Protein AF-X1A6P5-F1 (afdb_monomer_lite)

InterPro domains:
  IPR001653 Diaminopimelate epimerase, DapF [PF01678] (6-127)
  IPR001653 Diaminopimelate epimerase, DapF [PTHR31689] (2-214)
  IPR001653 Diaminopimelate epimerase, DapF [TIGR00652] (4-214)
  IPR018510 Diaminopimelate epimerase, active site [PS01326] (65-79)

Structure (mmCIF, N/CA/C/O backbone):
data_AF-X1A6P5-F1
#
_entry.id   AF-X1A6P5-F1
#
loop_
_atom_site.group_PDB
_atom_site.id
_atom_site.type_symbol
_atom_site.label_atom_id
_atom_site.label_alt_id
_atom_site.label_comp_id
_atom_site.label_asym_id
_atom_site.label_entity_id
_atom_site.label_seq_id
_atom_site.pdbx_PDB_ins_code
_atom_site.Cartn_x
_atom_site.Cartn_y
_atom_site.Cartn_z
_atom_site.occupancy
_atom_site.B_iso_or_equiv
_atom_site.auth_seq_id
_atom_site.auth_comp_id
_atom_site.auth_asym_id
_atom_site.auth_atom_id
_atom_site.pdbx_PDB_model_num
ATOM 1 N N . MET A 1 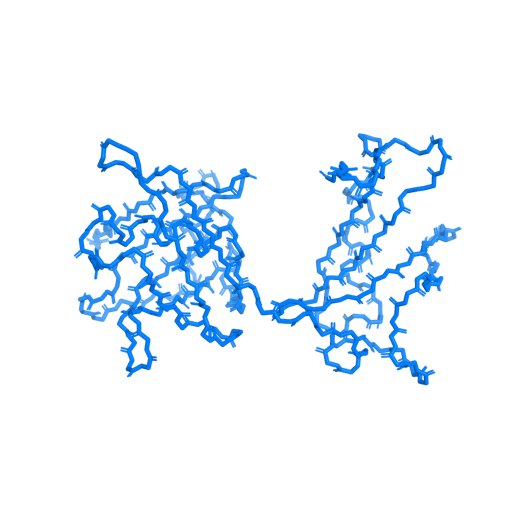1 ? -8.665 -21.733 25.021 1.00 59.28 1 MET A N 1
ATOM 2 C CA . MET A 1 1 ? -8.478 -21.022 23.731 1.00 59.28 1 MET A CA 1
ATOM 3 C C . MET A 1 1 ? -8.924 -19.577 23.896 1.00 59.28 1 MET A C 1
ATOM 5 O O . MET A 1 1 ? -10.007 -19.365 24.429 1.00 59.28 1 MET A O 1
ATOM 9 N N . LYS A 1 2 ? -8.111 -18.594 23.489 1.00 79.44 2 LYS A N 1
ATOM 10 C CA . LYS A 1 2 ? -8.462 -17.164 23.571 1.00 79.44 2 LYS A CA 1
ATOM 11 C C . LYS A 1 2 ? -9.231 -16.772 22.305 1.00 79.44 2 LYS A C 1
ATOM 13 O O . LYS A 1 2 ? -8.756 -17.040 21.206 1.00 79.44 2 LYS A O 1
ATOM 18 N N . LYS A 1 3 ? -10.420 -16.182 22.450 1.00 86.94 3 LYS A N 1
ATOM 19 C CA . LYS A 1 3 ? -11.179 -15.618 21.322 1.00 86.94 3 LYS A CA 1
ATOM 20 C C . LYS A 1 3 ? -10.666 -14.207 21.036 1.00 86.94 3 LYS A C 1
ATOM 22 O O . LYS A 1 3 ? -10.420 -13.449 21.971 1.00 86.94 3 LYS A O 1
ATOM 27 N N . ILE A 1 4 ? -10.519 -13.867 19.760 1.00 90.62 4 ILE A N 1
ATOM 28 C CA . ILE A 1 4 ? -10.095 -12.543 19.298 1.00 90.62 4 ILE A CA 1
ATOM 29 C C . ILE A 1 4 ? -11.242 -11.947 18.490 1.00 90.62 4 ILE A C 1
ATOM 31 O O . ILE A 1 4 ? -11.688 -12.554 17.517 1.00 90.62 4 ILE A O 1
ATOM 35 N N . LYS A 1 5 ? -11.726 -10.769 18.893 1.00 93.25 5 LYS A N 1
ATOM 36 C CA . LYS A 1 5 ? -12.668 -9.997 18.081 1.00 93.25 5 LYS A CA 1
ATOM 37 C C . LYS A 1 5 ? -11.875 -9.253 17.010 1.00 93.25 5 LYS A C 1
ATOM 39 O O . LYS A 1 5 ? -10.903 -8.575 17.326 1.00 93.25 5 LYS A O 1
ATOM 44 N N . PHE A 1 6 ? -12.305 -9.374 15.764 1.00 95.81 6 PHE A N 1
ATOM 45 C CA . PHE A 1 6 ? -11.711 -8.687 14.625 1.00 95.81 6 PHE A CA 1
ATOM 46 C C . PHE A 1 6 ? -12.818 -8.165 13.707 1.00 95.81 6 PHE A C 1
ATOM 48 O O . PHE A 1 6 ? -13.978 -8.563 13.831 1.00 95.81 6 PHE A O 1
ATOM 55 N N . SER A 1 7 ? -12.458 -7.272 12.794 1.00 97.69 7 SER A N 1
ATOM 56 C CA . SER A 1 7 ? -13.278 -6.897 11.643 1.00 97.69 7 SER A CA 1
ATOM 57 C C . SER A 1 7 ? -12.496 -7.166 10.368 1.00 97.69 7 SER A C 1
ATOM 59 O O . SER A 1 7 ? -11.275 -7.036 10.359 1.00 97.69 7 SER A O 1
ATOM 61 N N . LYS A 1 8 ? -13.185 -7.554 9.298 1.00 97.88 8 LYS A N 1
ATOM 62 C CA . LYS A 1 8 ? -12.560 -7.763 7.993 1.00 97.88 8 LYS A CA 1
ATOM 63 C C . LYS A 1 8 ? -12.963 -6.624 7.069 1.00 97.88 8 LYS A C 1
ATOM 65 O O . LYS A 1 8 ? -14.152 -6.367 6.905 1.00 97.88 8 LYS A O 1
ATOM 70 N N . PHE A 1 9 ? -11.975 -5.939 6.510 1.00 97.69 9 PHE A N 1
ATOM 71 C CA . PHE A 1 9 ? -12.173 -4.824 5.588 1.00 97.69 9 PHE A CA 1
ATOM 72 C C . PHE A 1 9 ? -11.474 -5.114 4.265 1.00 97.69 9 PHE A C 1
ATOM 74 O O . PHE A 1 9 ? -10.538 -5.907 4.214 1.00 97.69 9 PHE A O 1
ATOM 81 N N . ASN A 1 10 ? -11.927 -4.458 3.203 1.00 96.88 10 ASN A N 1
ATOM 82 C CA . ASN A 1 10 ? -11.299 -4.504 1.894 1.00 96.88 10 ASN A CA 1
ATOM 83 C C . ASN A 1 10 ? -11.215 -3.088 1.320 1.00 96.88 10 ASN A C 1
ATOM 85 O O . ASN A 1 10 ? -12.182 -2.328 1.403 1.00 96.88 10 ASN A O 1
ATOM 89 N N . GLY A 1 11 ? -10.065 -2.748 0.745 1.00 93.25 11 GLY A N 1
ATOM 90 C CA . GLY A 1 11 ? -9.861 -1.519 -0.009 1.00 93.25 11 GLY A CA 1
ATOM 91 C C . GLY A 1 11 ? -9.364 -1.854 -1.407 1.00 93.25 11 GLY A C 1
ATOM 92 O O . GLY A 1 11 ? -8.199 -2.202 -1.559 1.00 93.25 11 GLY A O 1
ATOM 93 N N . GLN A 1 12 ? -10.231 -1.711 -2.414 1.00 91.69 12 GLN A N 1
ATOM 94 C CA . GLN A 1 12 ? -9.909 -1.961 -3.828 1.00 91.69 12 GLN A CA 1
ATOM 95 C C . GLN A 1 12 ? -9.320 -3.361 -4.083 1.00 91.69 12 GLN A C 1
ATOM 97 O O . GLN A 1 12 ? -8.309 -3.508 -4.759 1.00 91.69 12 GLN A O 1
ATOM 102 N N . GLY A 1 13 ? -9.919 -4.403 -3.503 1.00 90.62 13 GLY A N 1
ATOM 103 C CA . GLY A 1 13 ? -9.481 -5.788 -3.698 1.00 90.62 13 GLY A CA 1
ATOM 104 C C . GLY A 1 13 ? -8.453 -6.277 -2.676 1.00 90.62 13 GLY A C 1
ATOM 105 O O . GLY A 1 13 ? -8.411 -7.475 -2.426 1.00 90.62 13 GLY A O 1
ATOM 106 N N . ASN A 1 14 ? -7.754 -5.378 -1.978 1.00 93.06 14 ASN A N 1
ATOM 107 C CA . ASN A 1 14 ? -6.811 -5.729 -0.917 1.00 93.06 14 ASN A CA 1
ATOM 108 C C . ASN A 1 14 ? -7.521 -5.847 0.447 1.00 93.06 14 ASN A C 1
ATOM 110 O O . ASN A 1 14 ? -8.135 -4.873 0.902 1.00 93.06 14 ASN A O 1
ATOM 114 N N . ASP A 1 15 ? -7.493 -7.029 1.076 1.00 96.56 15 ASP A N 1
ATOM 115 C CA . ASP A 1 15 ? -8.247 -7.322 2.305 1.00 96.56 15 ASP A CA 1
ATOM 116 C C . ASP A 1 15 ? -7.390 -7.435 3.577 1.00 96.56 15 ASP A C 1
ATOM 118 O O . ASP A 1 15 ? -6.262 -7.923 3.578 1.00 96.56 15 ASP A O 1
ATOM 122 N N . PHE A 1 16 ? -7.961 -6.979 4.695 1.00 98.19 16 PHE A N 1
ATOM 123 C CA . PHE A 1 16 ? -7.271 -6.859 5.977 1.00 98.19 16 PHE A CA 1
ATOM 124 C C . PHE A 1 16 ? -8.107 -7.391 7.131 1.00 98.19 16 PHE A C 1
ATOM 126 O O . PHE A 1 16 ? -9.309 -7.121 7.239 1.00 98.19 16 PHE A O 1
ATOM 133 N N . ILE A 1 17 ? -7.432 -8.067 8.057 1.00 98.25 17 ILE A N 1
ATOM 134 C CA . ILE A 1 17 ? -7.946 -8.322 9.402 1.00 98.25 17 ILE A CA 1
ATOM 135 C C . ILE A 1 17 ? -7.589 -7.112 10.263 1.00 98.25 17 ILE A C 1
ATOM 137 O O . ILE A 1 17 ? -6.415 -6.838 10.478 1.00 98.25 17 ILE A O 1
ATOM 141 N N . ILE A 1 18 ? -8.584 -6.395 10.777 1.00 98.06 18 ILE A N 1
ATOM 142 C CA . ILE A 1 18 ? -8.383 -5.235 11.649 1.00 98.06 18 ILE A CA 1
ATOM 143 C C . ILE A 1 18 ? -8.811 -5.587 13.069 1.00 98.06 18 ILE A C 1
ATOM 145 O O . ILE A 1 18 ? -9.920 -6.082 13.299 1.00 98.06 18 ILE A O 1
ATOM 149 N N . ILE A 1 19 ? -7.928 -5.331 14.029 1.00 96.50 19 ILE A N 1
ATOM 150 C CA . ILE A 1 19 ? -8.162 -5.599 15.447 1.00 96.50 19 ILE A CA 1
ATOM 151 C C . ILE A 1 19 ? -7.998 -4.299 16.222 1.00 96.50 19 ILE A C 1
ATOM 153 O O . ILE A 1 19 ? -6.987 -3.607 16.100 1.00 96.50 19 ILE A O 1
ATOM 157 N N . ASN A 1 20 ? -8.990 -3.991 17.058 1.00 96.12 20 ASN A N 1
ATOM 158 C CA . ASN A 1 20 ? -8.843 -2.939 18.049 1.00 96.12 20 ASN A CA 1
ATOM 159 C C . ASN A 1 20 ? -7.886 -3.413 19.151 1.00 96.12 20 ASN A C 1
ATOM 161 O O . ASN A 1 20 ? -8.243 -4.284 19.945 1.00 96.12 20 ASN A O 1
ATOM 165 N N . ALA A 1 21 ? -6.694 -2.828 19.187 1.00 95.38 21 ALA A N 1
ATOM 166 C CA . ALA A 1 21 ? -5.657 -3.081 20.176 1.00 95.38 21 ALA A CA 1
ATOM 167 C C . ALA A 1 21 ? -5.372 -1.828 21.029 1.00 95.38 21 ALA A C 1
ATOM 169 O O . ALA A 1 21 ? -4.268 -1.680 21.555 1.00 95.38 21 ALA A O 1
ATOM 170 N N . THR A 1 22 ? -6.352 -0.920 21.158 1.00 93.62 22 THR A N 1
ATOM 171 C CA . THR A 1 22 ? -6.243 0.279 22.008 1.00 93.62 22 THR A CA 1
ATOM 172 C C . THR A 1 22 ? -6.456 -0.027 23.488 1.00 93.62 22 THR A C 1
ATOM 174 O O . THR A 1 22 ? -6.058 0.764 24.338 1.00 93.62 22 THR A O 1
ATOM 177 N N . THR A 1 23 ? -7.060 -1.174 23.820 1.00 83.81 23 THR A N 1
ATOM 178 C CA . THR A 1 23 ? -7.284 -1.613 25.200 1.00 83.81 23 THR A CA 1
ATOM 179 C C . THR A 1 23 ? -6.590 -2.950 25.471 1.00 83.81 23 THR A C 1
ATOM 181 O O . THR A 1 23 ? -6.919 -3.987 24.895 1.00 83.81 23 THR A O 1
ATOM 184 N N . GLY A 1 24 ? -5.622 -2.930 26.390 1.00 71.31 24 GLY A N 1
ATOM 185 C CA . GLY A 1 24 ? -4.885 -4.112 26.843 1.00 71.31 24 GLY A CA 1
ATOM 186 C C . GLY A 1 24 ? -3.695 -4.516 25.965 1.00 71.31 24 GLY A C 1
ATOM 187 O O . GLY A 1 24 ? -3.488 -4.011 24.865 1.00 71.31 24 GLY A O 1
ATOM 188 N N . MET A 1 25 ? -2.893 -5.457 26.473 1.00 70.75 25 MET A N 1
ATOM 189 C CA . MET A 1 25 ? -1.776 -6.031 25.721 1.00 70.75 25 MET A CA 1
ATOM 190 C C . MET A 1 25 ? -2.295 -7.017 24.677 1.00 70.75 25 MET A C 1
ATOM 192 O O . MET A 1 25 ? -2.997 -7.989 24.986 1.00 70.75 25 MET A O 1
ATOM 196 N N . PHE A 1 26 ? -1.925 -6.758 23.429 1.00 80.12 26 PHE A N 1
ATOM 197 C CA . PHE A 1 26 ? -2.336 -7.548 22.280 1.00 80.12 26 PHE A CA 1
ATOM 198 C C . PHE A 1 26 ? -1.108 -7.900 21.445 1.00 80.12 26 PHE A C 1
ATOM 200 O O . PHE A 1 26 ? -0.858 -7.293 20.410 1.00 80.12 26 PHE A O 1
ATOM 207 N N . ASP A 1 27 ? -0.326 -8.858 21.935 1.00 84.38 27 ASP A N 1
ATOM 208 C CA . ASP A 1 27 ? 0.905 -9.290 21.278 1.00 84.38 27 ASP A CA 1
ATOM 209 C C . ASP A 1 27 ? 0.634 -10.588 20.522 1.00 84.38 27 ASP A C 1
ATOM 211 O O . ASP A 1 27 ? 0.416 -11.651 21.111 1.00 84.38 27 ASP A O 1
ATOM 215 N N . LEU A 1 28 ? 0.578 -10.482 19.194 1.00 91.00 28 LEU A N 1
ATOM 216 C CA . LEU A 1 28 ? 0.460 -11.632 18.309 1.00 91.00 28 LEU A CA 1
ATOM 217 C C . LEU A 1 28 ? 1.852 -12.068 17.867 1.00 91.00 28 LEU A C 1
ATOM 219 O O . LEU A 1 28 ? 2.626 -11.289 17.322 1.00 91.00 28 LEU A O 1
ATOM 223 N N . SER A 1 29 ? 2.153 -13.349 18.044 1.00 93.81 29 SER A N 1
ATOM 224 C CA . SER A 1 29 ? 3.335 -13.941 17.426 1.00 93.81 29 SER A CA 1
ATOM 225 C C . SER A 1 29 ? 3.202 -13.959 15.900 1.00 93.81 29 SER A C 1
ATOM 227 O O . SER A 1 29 ? 2.105 -14.115 15.353 1.00 93.81 29 SER A O 1
ATOM 229 N N . LYS A 1 30 ? 4.343 -13.925 15.204 1.00 95.69 30 LYS A N 1
ATOM 230 C CA . LYS A 1 30 ? 4.415 -14.081 13.741 1.00 95.69 30 LYS A CA 1
ATOM 231 C C . LYS A 1 30 ? 3.627 -15.300 13.242 1.00 95.69 30 LYS A C 1
ATOM 233 O O . LYS A 1 30 ? 2.896 -15.219 12.262 1.00 95.69 30 LYS A O 1
ATOM 238 N N . ILE A 1 31 ? 3.721 -16.425 13.956 1.00 95.94 31 ILE A N 1
ATOM 239 C CA . ILE A 1 31 ? 3.015 -17.669 13.615 1.00 95.94 31 ILE A CA 1
ATOM 240 C C . ILE A 1 31 ? 1.493 -17.495 13.714 1.00 95.94 31 ILE A C 1
ATOM 242 O O . ILE A 1 31 ? 0.764 -18.043 12.889 1.00 95.94 31 ILE A O 1
ATOM 246 N N . GLN A 1 32 ? 0.995 -16.745 14.703 1.00 95.31 32 GLN A N 1
ATOM 247 C CA . GLN A 1 32 ? -0.438 -16.457 14.815 1.00 95.31 32 GLN A CA 1
ATOM 248 C C . GLN A 1 32 ? -0.920 -15.597 13.648 1.00 95.31 32 GLN A C 1
ATOM 250 O O . GLN A 1 32 ? -1.947 -15.927 13.061 1.00 95.31 32 GLN A O 1
ATOM 255 N N . ILE A 1 33 ? -0.162 -14.564 13.274 1.00 96.31 33 ILE A N 1
ATOM 256 C CA . ILE A 1 33 ? -0.496 -13.686 12.144 1.00 96.31 33 ILE A CA 1
ATOM 257 C C . ILE A 1 33 ? -0.577 -14.495 10.844 1.00 96.31 33 ILE A C 1
ATOM 259 O O . ILE A 1 33 ? -1.612 -14.473 10.182 1.00 96.31 33 ILE A O 1
ATOM 263 N N . ILE A 1 34 ? 0.447 -15.302 10.540 1.00 97.38 34 ILE A N 1
ATOM 264 C CA . ILE A 1 34 ? 0.466 -16.164 9.345 1.00 97.38 34 ILE A CA 1
ATOM 265 C C . ILE A 1 34 ? -0.744 -17.107 9.325 1.00 97.38 34 ILE A C 1
ATOM 267 O O . ILE A 1 34 ? -1.409 -17.260 8.300 1.00 97.38 34 ILE A O 1
ATOM 271 N N . LYS A 1 35 ? -1.061 -17.740 10.464 1.00 96.75 35 LYS A N 1
ATOM 272 C CA . LYS A 1 35 ? -2.224 -18.634 10.568 1.00 96.75 35 LYS A CA 1
ATOM 273 C C . LYS A 1 35 ? -3.541 -17.898 10.332 1.00 96.75 35 LYS A C 1
ATOM 275 O O . LYS A 1 35 ? -4.413 -18.444 9.669 1.00 96.75 35 LYS A O 1
ATOM 280 N N . MET A 1 36 ? -3.692 -16.683 10.856 1.00 96.56 36 MET A N 1
ATOM 281 C CA . MET A 1 36 ? -4.903 -15.877 10.679 1.00 96.56 36 MET A CA 1
ATOM 282 C C . MET A 1 36 ? -5.075 -15.416 9.228 1.00 96.56 36 MET A C 1
ATOM 284 O O . MET A 1 36 ? -6.179 -15.519 8.693 1.00 96.56 36 MET A O 1
ATOM 288 N N . CYS A 1 37 ? -3.996 -14.969 8.582 1.00 97.75 37 CYS A N 1
ATOM 289 C CA . CYS A 1 37 ? -4.015 -14.487 7.200 1.00 97.75 37 CYS A CA 1
ATOM 290 C C . CYS A 1 37 ? -4.101 -15.613 6.155 1.00 97.75 37 CYS A C 1
ATOM 292 O O . CYS A 1 37 ? -4.426 -15.350 4.999 1.00 97.75 37 CYS A O 1
ATOM 294 N N . ASN A 1 38 ? -3.858 -16.874 6.530 1.00 97.50 38 ASN A N 1
ATOM 295 C CA . ASN A 1 38 ? -3.972 -18.008 5.614 1.00 97.50 38 ASN A CA 1
ATOM 296 C C . ASN A 1 38 ? -5.387 -18.108 5.008 1.00 97.50 38 ASN A C 1
ATOM 298 O O . ASN A 1 38 ? -6.369 -18.233 5.737 1.00 97.50 38 ASN A O 1
ATOM 302 N N . LYS A 1 39 ? -5.485 -18.095 3.671 1.00 95.56 39 LYS A N 1
ATOM 303 C CA . LYS A 1 39 ? -6.766 -18.073 2.937 1.00 95.56 39 LYS A CA 1
ATOM 304 C C . LYS A 1 39 ? -7.561 -19.386 2.993 1.00 95.56 39 LYS A C 1
ATOM 306 O O . LYS A 1 39 ? -8.765 -19.351 2.785 1.00 95.56 39 LYS A O 1
ATOM 311 N N . ASN A 1 40 ? -6.916 -20.514 3.300 1.00 96.38 40 ASN A N 1
ATOM 312 C CA . ASN A 1 40 ? -7.560 -21.834 3.315 1.00 96.38 40 ASN A CA 1
ATOM 313 C C . ASN A 1 40 ? -7.965 -22.282 4.725 1.00 96.38 40 ASN A C 1
ATOM 315 O O . ASN A 1 40 ? -9.020 -22.878 4.911 1.00 96.38 40 ASN A O 1
ATOM 319 N N . TYR A 1 41 ? -7.108 -22.020 5.714 1.00 94.31 41 TYR A N 1
ATOM 320 C CA . TYR A 1 41 ? -7.242 -22.548 7.079 1.00 94.31 41 TYR A CA 1
ATOM 321 C C . TYR A 1 41 ? -7.402 -21.456 8.146 1.00 94.31 41 TYR A C 1
ATOM 323 O O . TYR A 1 41 ? -7.565 -21.767 9.326 1.00 94.31 41 TYR A O 1
ATOM 331 N N . GLY A 1 42 ? -7.305 -20.188 7.746 1.00 95.88 42 GLY A N 1
ATOM 332 C CA . GLY A 1 42 ? -7.466 -19.021 8.604 1.00 95.88 42 GLY A CA 1
ATOM 333 C C . GLY A 1 42 ? -8.717 -18.219 8.261 1.00 95.88 42 GLY A C 1
ATOM 334 O O . GLY A 1 42 ? -9.682 -18.726 7.697 1.00 95.88 42 GLY A O 1
ATOM 335 N N . ILE A 1 43 ? -8.684 -16.933 8.602 1.00 97.38 43 ILE A N 1
ATOM 336 C CA . ILE A 1 43 ? -9.693 -15.955 8.170 1.00 97.38 43 ILE A CA 1
ATOM 337 C C . ILE A 1 43 ? -9.474 -15.593 6.689 1.00 97.38 43 ILE A C 1
ATOM 339 O O . ILE A 1 43 ? -10.422 -15.237 5.983 1.00 97.38 43 ILE A O 1
ATOM 343 N N . GLY A 1 44 ? -8.218 -15.675 6.236 1.00 97.25 44 GLY A N 1
ATOM 344 C CA . GLY A 1 44 ? -7.778 -15.242 4.919 1.00 97.25 44 GLY A CA 1
ATOM 345 C C . GLY A 1 44 ? -7.704 -13.727 4.835 1.00 97.25 44 GLY A C 1
ATOM 346 O O . GLY A 1 44 ? -8.726 -13.069 4.980 1.00 97.25 44 GLY A O 1
ATOM 347 N N . ALA A 1 45 ? -6.520 -13.171 4.620 1.00 97.69 45 ALA A N 1
ATOM 348 C CA . ALA A 1 45 ? -6.343 -11.757 4.306 1.00 97.69 45 ALA A CA 1
ATOM 349 C C . ALA A 1 45 ? -4.951 -11.527 3.720 1.00 97.69 45 ALA A C 1
ATOM 351 O O . ALA A 1 45 ? -4.034 -12.310 3.981 1.00 97.69 45 ALA A O 1
ATOM 352 N N . ASP A 1 46 ? -4.779 -10.442 2.978 1.00 95.81 46 ASP A N 1
ATOM 353 C CA . ASP A 1 46 ? -3.462 -10.012 2.508 1.00 95.81 46 ASP A CA 1
ATOM 354 C C . ASP A 1 46 ? -2.597 -9.442 3.651 1.00 95.81 46 ASP A C 1
ATOM 356 O O . ASP A 1 46 ? -1.366 -9.445 3.570 1.00 95.81 46 ASP A O 1
ATOM 360 N N . GLY A 1 47 ? -3.224 -9.036 4.762 1.00 96.94 47 GLY A N 1
ATOM 361 C CA . GLY A 1 47 ? -2.515 -8.685 5.987 1.00 96.94 47 GLY A CA 1
ATOM 362 C C . GLY A 1 47 ? -3.403 -8.420 7.204 1.00 96.94 47 GLY A C 1
ATOM 363 O O . GLY A 1 47 ? -4.630 -8.554 7.175 1.00 96.94 47 GLY A O 1
ATOM 364 N N . LEU A 1 48 ? -2.756 -8.049 8.307 1.00 97.69 48 LEU A N 1
ATOM 365 C CA . LEU A 1 48 ? -3.374 -7.788 9.603 1.00 97.69 48 LEU A CA 1
ATOM 366 C C . LEU A 1 48 ? -2.932 -6.426 10.138 1.00 97.69 48 LEU A C 1
ATOM 368 O O . LEU A 1 48 ? -1.746 -6.106 10.151 1.00 97.69 48 LEU A O 1
ATOM 372 N N . ILE A 1 49 ? -3.895 -5.637 10.609 1.00 97.94 49 ILE A N 1
ATOM 373 C CA . ILE A 1 49 ? -3.685 -4.308 11.180 1.00 97.94 49 ILE A CA 1
ATOM 374 C C . ILE A 1 49 ? -4.120 -4.320 12.644 1.00 97.94 49 ILE A C 1
ATOM 376 O O . ILE A 1 49 ? -5.282 -4.599 12.961 1.00 97.94 49 ILE A O 1
ATOM 380 N N . LEU A 1 50 ? -3.194 -3.972 13.534 1.00 96.94 50 LEU A N 1
ATOM 381 C CA . LEU A 1 50 ? -3.502 -3.649 14.922 1.00 96.94 50 LEU A CA 1
ATOM 382 C C . LEU A 1 50 ? -3.669 -2.133 15.057 1.00 96.94 50 LEU A C 1
ATOM 384 O O . LEU A 1 50 ? -2.773 -1.359 14.714 1.00 96.94 50 LEU A O 1
ATOM 388 N N . VAL A 1 51 ? -4.829 -1.717 15.563 1.00 97.50 51 VAL A N 1
ATOM 389 C CA . VAL A 1 51 ? -5.134 -0.314 15.868 1.00 97.50 51 VAL A CA 1
ATOM 390 C C . VAL A 1 51 ? -4.699 -0.023 17.294 1.00 97.50 51 VAL A C 1
ATOM 392 O O . VAL A 1 51 ? -5.292 -0.550 18.233 1.00 97.50 51 VAL A O 1
ATOM 395 N N . ARG A 1 52 ? -3.663 0.796 17.454 1.00 96.38 52 ARG A N 1
ATOM 396 C CA . ARG A 1 52 ? -3.027 1.113 18.739 1.00 96.38 52 ARG A CA 1
ATOM 397 C C . ARG A 1 52 ? -3.302 2.560 19.145 1.00 96.38 52 ARG A C 1
ATOM 399 O O . ARG A 1 52 ? -3.617 3.402 18.304 1.00 96.38 52 ARG A O 1
ATOM 406 N N . THR A 1 53 ? -3.142 2.858 20.430 1.00 96.00 53 THR A N 1
ATOM 407 C CA . THR A 1 53 ? -2.988 4.241 20.901 1.00 96.00 53 THR A CA 1
ATOM 408 C C . THR A 1 53 ? -1.639 4.800 20.442 1.00 96.00 53 THR A C 1
ATOM 410 O O . THR A 1 53 ? -0.682 4.043 20.278 1.00 96.00 53 THR A O 1
ATOM 413 N N . SER A 1 54 ? -1.558 6.113 20.253 1.00 96.38 54 SER A N 1
ATOM 414 C CA . SER A 1 54 ? -0.321 6.827 19.922 1.00 96.38 54 SER A CA 1
ATOM 415 C C . SER A 1 54 ? -0.115 7.973 20.911 1.00 96.38 54 SER A C 1
ATOM 417 O O . SER A 1 54 ? -1.084 8.54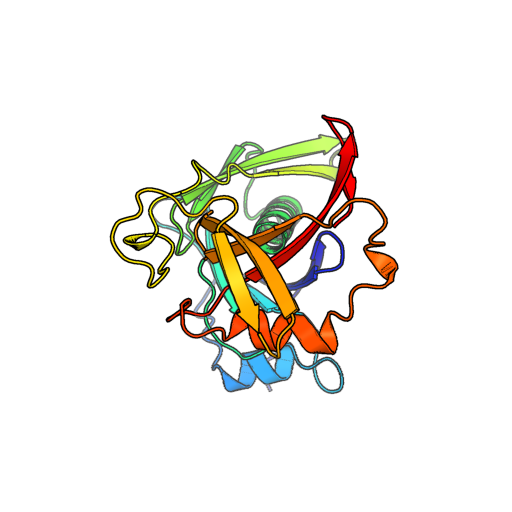0 21.411 1.00 96.38 54 SER A O 1
ATOM 419 N N . GLU A 1 55 ? 1.141 8.305 21.201 1.00 96.44 55 GLU A N 1
ATOM 420 C CA . GLU A 1 55 ? 1.503 9.474 22.019 1.00 96.44 55 GLU A CA 1
ATOM 421 C C . GLU A 1 55 ? 1.632 10.755 21.179 1.00 96.44 55 GLU A C 1
ATOM 423 O O . GLU A 1 55 ? 1.631 11.859 21.718 1.00 96.44 55 GLU A O 1
ATOM 428 N N . VAL A 1 56 ? 1.746 10.613 19.855 1.00 97.31 56 VAL A N 1
ATOM 429 C CA . VAL A 1 56 ? 2.094 11.700 18.921 1.00 97.31 56 VAL A CA 1
ATOM 430 C C . VAL A 1 56 ? 1.042 11.928 17.831 1.00 97.31 56 VAL A C 1
ATOM 432 O O . VAL A 1 56 ? 1.199 12.815 16.995 1.00 97.31 56 VAL A O 1
ATOM 435 N N . SER A 1 57 ? -0.018 11.122 17.808 1.00 97.31 57 SER A N 1
ATOM 436 C CA . SER A 1 57 ? -1.109 11.184 16.829 1.00 97.31 57 SER A CA 1
ATOM 437 C C . SER A 1 57 ? -2.404 10.626 17.428 1.00 97.31 57 SER A C 1
ATOM 439 O O . SER A 1 57 ? -2.406 10.155 18.565 1.00 97.31 57 SER A O 1
ATOM 441 N N . ASP A 1 58 ? -3.511 10.657 16.684 1.00 97.88 58 ASP A N 1
ATOM 442 C CA . ASP A 1 58 ? -4.798 10.160 17.187 1.00 97.88 58 ASP A CA 1
ATOM 443 C C . ASP A 1 58 ? -4.788 8.635 17.396 1.00 97.88 58 ASP A C 1
ATOM 445 O O . ASP A 1 58 ? -5.378 8.128 18.351 1.00 97.88 58 ASP A O 1
ATOM 449 N N . LEU A 1 59 ? -4.116 7.893 16.507 1.00 97.94 59 LEU A N 1
ATOM 450 C CA . LEU A 1 59 ? -3.983 6.433 16.549 1.00 97.94 59 LEU A CA 1
ATOM 451 C C . LEU A 1 59 ? -2.668 5.988 15.906 1.00 97.94 59 LEU A C 1
ATOM 453 O O . LEU A 1 59 ? -2.103 6.683 15.071 1.00 97.94 59 LEU A O 1
ATOM 457 N N . LYS A 1 60 ? -2.224 4.771 16.215 1.00 97.38 60 LYS A N 1
ATOM 458 C CA . LYS A 1 60 ? -1.078 4.130 15.563 1.00 97.38 60 LYS A CA 1
ATOM 459 C C . LYS A 1 60 ? -1.509 2.900 14.772 1.00 97.38 60 LYS A C 1
ATOM 461 O O . LYS A 1 60 ? -2.293 2.079 15.255 1.00 97.38 60 LYS A O 1
ATOM 466 N N . MET A 1 61 ? -0.986 2.786 13.556 1.00 97.31 61 MET A N 1
ATOM 467 C CA . MET A 1 61 ? -1.133 1.628 12.682 1.00 97.31 61 MET A CA 1
ATOM 468 C C . MET A 1 61 ? 0.083 0.721 12.833 1.00 97.31 61 MET A C 1
ATOM 470 O O . MET A 1 61 ? 1.202 1.095 12.486 1.00 97.31 61 MET A O 1
ATOM 474 N N . GLU A 1 62 ? -0.147 -0.497 13.303 1.00 95.81 62 GLU A N 1
ATOM 475 C CA . GLU A 1 62 ? 0.858 -1.555 13.305 1.00 95.81 62 GLU A CA 1
ATOM 476 C C . GLU A 1 62 ? 0.418 -2.620 12.296 1.00 95.81 62 GLU A C 1
ATOM 478 O O . GLU A 1 62 ? -0.581 -3.316 12.502 1.00 95.81 62 GLU A O 1
ATOM 483 N N . TYR A 1 63 ? 1.112 -2.672 11.158 1.00 96.00 63 TYR A N 1
ATOM 484 C CA . TYR A 1 63 ? 0.707 -3.453 9.993 1.00 96.00 63 TYR A CA 1
ATOM 485 C C . TYR A 1 63 ? 1.648 -4.629 9.736 1.00 96.00 63 TYR A C 1
ATOM 487 O O . TYR A 1 63 ? 2.866 -4.472 9.644 1.00 96.00 63 TYR A O 1
ATOM 495 N N . TYR A 1 64 ? 1.046 -5.804 9.574 1.00 96.38 64 TYR A N 1
ATOM 496 C CA . TYR A 1 64 ? 1.714 -7.047 9.232 1.00 96.38 64 TYR A CA 1
ATOM 497 C C . TYR A 1 64 ? 1.196 -7.590 7.901 1.00 96.38 64 TYR A C 1
ATOM 499 O O . TYR A 1 64 ? -0.015 -7.734 7.714 1.00 96.38 64 TYR A O 1
ATOM 507 N N . ASN A 1 65 ? 2.103 -7.972 7.007 1.00 94.94 65 ASN A N 1
ATOM 508 C CA . ASN A 1 65 ? 1.761 -8.729 5.804 1.00 94.94 65 ASN A CA 1
ATOM 509 C C . ASN A 1 65 ? 1.296 -10.153 6.165 1.00 94.94 65 ASN A C 1
ATOM 511 O O . ASN A 1 65 ? 1.518 -10.647 7.276 1.00 94.94 65 ASN A O 1
ATOM 515 N N . TYR A 1 66 ? 0.678 -10.854 5.211 1.00 95.00 66 TYR A N 1
ATOM 516 C CA . TYR A 1 66 ? 0.220 -12.240 5.389 1.00 95.00 66 TYR A CA 1
ATOM 517 C C . TYR A 1 66 ? 1.330 -13.230 5.797 1.00 95.00 66 TYR A C 1
ATOM 519 O O . TYR A 1 66 ? 1.044 -14.246 6.431 1.00 95.00 66 TYR A O 1
ATOM 527 N N . ASP A 1 67 ? 2.590 -12.945 5.458 1.00 93.50 67 ASP A N 1
ATOM 528 C CA . ASP A 1 67 ? 3.772 -13.733 5.833 1.00 93.50 67 ASP A CA 1
ATOM 529 C C . ASP A 1 67 ? 4.320 -13.375 7.234 1.00 93.50 67 ASP A C 1
ATOM 531 O O . ASP A 1 67 ? 5.331 -13.921 7.693 1.00 93.50 67 ASP A O 1
ATOM 535 N N . GLY A 1 68 ? 3.645 -12.453 7.926 1.00 93.75 68 GLY A N 1
ATOM 536 C CA . GLY A 1 68 ? 3.979 -11.957 9.253 1.00 93.75 68 GLY A CA 1
ATOM 537 C C . GLY A 1 68 ? 5.175 -11.003 9.297 1.00 93.75 68 GLY A C 1
ATOM 538 O O . GLY A 1 68 ? 5.660 -10.716 10.391 1.00 93.75 68 GLY A O 1
ATOM 539 N N . SER A 1 69 ? 5.689 -10.543 8.151 1.00 92.38 69 SER A N 1
ATOM 540 C CA . SER A 1 69 ? 6.620 -9.409 8.108 1.00 92.38 69 SER A CA 1
ATOM 541 C C . SER A 1 69 ? 5.899 -8.106 8.467 1.00 92.38 69 SER A C 1
ATOM 543 O O . SER A 1 69 ? 4.710 -7.949 8.187 1.00 92.38 69 SER A O 1
ATOM 545 N N . ILE A 1 70 ? 6.611 -7.182 9.111 1.00 92.62 70 ILE A N 1
ATOM 546 C CA . ILE A 1 70 ? 6.092 -5.845 9.412 1.00 92.62 70 ILE A CA 1
ATOM 547 C C . ILE A 1 70 ? 6.250 -4.987 8.159 1.00 92.62 70 ILE A C 1
ATOM 549 O O . ILE A 1 70 ? 7.314 -4.995 7.541 1.00 92.62 70 ILE A O 1
ATOM 553 N N . ALA A 1 71 ? 5.203 -4.252 7.803 1.00 88.06 71 ALA A N 1
ATOM 554 C CA . ALA A 1 71 ? 5.216 -3.334 6.674 1.00 88.06 71 ALA A CA 1
ATOM 555 C C . ALA A 1 71 ? 5.104 -1.885 7.143 1.00 88.06 71 ALA A C 1
ATOM 557 O O . ALA A 1 71 ? 4.434 -1.574 8.129 1.00 88.06 71 ALA A O 1
ATOM 558 N N . GLU A 1 72 ? 5.776 -0.994 6.416 1.00 86.56 72 GLU A N 1
ATOM 559 C CA . GLU A 1 72 ? 5.937 0.386 6.860 1.00 86.56 72 GLU A CA 1
ATOM 560 C C . GLU A 1 72 ? 4.656 1.208 6.706 1.00 86.56 72 GLU A C 1
ATOM 562 O O . GLU A 1 72 ? 4.324 2.052 7.545 1.00 86.56 72 GLU A O 1
ATOM 567 N N . MET A 1 73 ? 3.939 0.944 5.614 1.00 84.50 73 MET A N 1
ATOM 568 C CA . MET A 1 73 ? 2.765 1.681 5.176 1.00 84.50 73 MET A CA 1
ATOM 569 C C . MET A 1 73 ? 1.919 0.801 4.249 1.00 84.50 73 MET A C 1
ATOM 571 O O . MET A 1 73 ? 2.439 -0.055 3.537 1.00 84.50 73 MET A O 1
ATOM 575 N N . CYS A 1 74 ? 0.604 1.016 4.243 1.00 86.25 74 CYS A N 1
ATOM 576 C CA . CYS A 1 74 ? -0.271 0.522 3.185 1.00 86.25 74 CYS A CA 1
ATOM 577 C C . CYS A 1 74 ? -1.434 1.497 2.972 1.00 86.25 74 CYS A C 1
ATOM 579 O O . CYS A 1 74 ? -2.278 1.666 3.856 1.00 86.25 74 CYS A O 1
ATOM 581 N N . GLY A 1 75 ? -1.511 2.115 1.789 1.00 90.69 75 GLY A N 1
ATOM 582 C CA . GLY A 1 75 ? -2.548 3.102 1.474 1.00 90.69 75 GLY A CA 1
ATOM 583 C C . GLY A 1 75 ? -3.968 2.528 1.542 1.00 90.69 75 GLY A C 1
ATOM 584 O O . GLY A 1 75 ? -4.885 3.198 2.013 1.00 90.69 75 GLY A O 1
ATOM 585 N N . ASN A 1 76 ? -4.167 1.275 1.123 1.00 94.50 76 ASN A N 1
ATOM 586 C CA . ASN A 1 76 ? -5.464 0.595 1.237 1.00 94.50 76 ASN A CA 1
ATOM 587 C C . ASN A 1 76 ? -5.793 0.271 2.700 1.00 94.50 76 ASN A C 1
ATOM 589 O O . ASN A 1 76 ? -6.910 0.528 3.161 1.00 94.50 76 ASN A O 1
ATOM 593 N N . GLY A 1 77 ? -4.801 -0.235 3.436 1.00 96.25 77 GLY A N 1
ATOM 594 C CA . GLY A 1 77 ? -4.932 -0.615 4.838 1.00 96.25 77 GLY A CA 1
ATOM 595 C C . GLY A 1 77 ? -5.274 0.566 5.738 1.00 96.25 77 GLY A C 1
ATOM 596 O O . GLY A 1 77 ? -6.203 0.472 6.538 1.00 96.25 77 GLY A O 1
ATOM 597 N N . ILE A 1 78 ? -4.604 1.707 5.562 1.00 96.88 78 ILE A N 1
ATOM 598 C CA . ILE A 1 78 ? -4.840 2.891 6.396 1.00 96.88 78 ILE A CA 1
ATOM 599 C C . ILE A 1 78 ? -6.228 3.507 6.155 1.00 96.88 78 ILE A C 1
ATOM 601 O O . ILE A 1 78 ? -6.864 3.961 7.105 1.00 96.88 78 ILE A O 1
ATOM 605 N N . ARG A 1 79 ? -6.768 3.438 4.925 1.00 97.69 79 ARG A N 1
ATOM 606 C CA . ARG A 1 79 ? -8.175 3.800 4.663 1.00 97.69 79 ARG A CA 1
ATOM 607 C C . ARG A 1 79 ? -9.127 2.857 5.396 1.00 97.69 79 ARG A C 1
ATOM 609 O O . ARG A 1 79 ? -10.036 3.313 6.086 1.00 97.69 79 ARG A O 1
ATOM 616 N N . CYS A 1 80 ? -8.896 1.547 5.301 1.00 97.94 80 CYS A N 1
ATOM 617 C CA . CYS A 1 80 ? -9.708 0.556 6.009 1.00 97.94 80 CYS A CA 1
ATOM 618 C C . CYS A 1 80 ? -9.667 0.767 7.531 1.00 97.94 80 CYS A C 1
ATOM 620 O O . CYS A 1 80 ? -10.706 0.749 8.189 1.00 97.94 80 CYS A O 1
ATOM 622 N N . MET A 1 81 ? -8.482 1.038 8.081 1.00 97.81 81 MET A N 1
ATOM 623 C CA . MET A 1 81 ? -8.281 1.347 9.495 1.00 97.81 81 MET A CA 1
ATOM 624 C C . MET A 1 81 ? -8.996 2.632 9.917 1.00 97.81 81 MET A C 1
ATOM 626 O O . MET A 1 81 ? -9.671 2.627 10.943 1.00 97.81 81 MET A O 1
ATOM 630 N N . ALA A 1 82 ? -8.881 3.717 9.146 1.00 97.94 82 ALA A N 1
ATOM 631 C CA . ALA A 1 82 ? -9.549 4.980 9.459 1.00 97.94 82 ALA A CA 1
ATOM 632 C C . ALA A 1 82 ? -11.075 4.816 9.487 1.00 97.94 82 ALA A C 1
ATOM 634 O O . ALA A 1 82 ? -11.735 5.300 10.409 1.00 97.94 82 ALA A O 1
ATOM 635 N N . ARG A 1 83 ? -11.630 4.059 8.528 1.00 97.56 83 ARG A N 1
ATOM 636 C CA . ARG A 1 83 ? -13.055 3.710 8.515 1.00 97.56 83 ARG A CA 1
ATOM 637 C C . ARG A 1 83 ? -13.448 2.925 9.757 1.00 97.56 83 ARG A C 1
ATOM 639 O O . ARG A 1 83 ? -14.389 3.306 10.447 1.00 97.56 83 ARG A O 1
ATOM 646 N N . PHE A 1 84 ? -12.704 1.858 10.046 1.00 97.69 84 PHE A N 1
ATOM 647 C CA . PHE A 1 84 ? -12.922 1.018 11.218 1.00 97.69 84 PHE A CA 1
ATOM 648 C C . PHE A 1 84 ? -12.909 1.844 12.509 1.00 97.69 84 PHE A C 1
ATOM 650 O O . PHE A 1 84 ? -13.806 1.696 13.339 1.00 97.69 84 PHE A O 1
ATOM 657 N N . ALA A 1 85 ? -11.924 2.729 12.664 1.00 97.56 85 ALA A N 1
ATOM 658 C CA . ALA A 1 85 ? -11.774 3.567 13.842 1.00 97.56 85 ALA A CA 1
ATOM 659 C C . ALA A 1 85 ? -12.938 4.554 14.012 1.00 97.56 85 ALA A C 1
ATOM 661 O O . ALA A 1 85 ? -13.433 4.714 15.128 1.00 97.56 85 ALA A O 1
ATOM 662 N N . TYR A 1 86 ? -13.411 5.162 12.919 1.00 96.94 86 TYR A N 1
ATOM 663 C CA . TYR A 1 86 ? -14.572 6.056 12.932 1.00 96.94 86 TYR A CA 1
ATOM 664 C C . TYR A 1 86 ? -15.869 5.307 13.271 1.00 96.94 86 TYR A C 1
ATOM 666 O O . TYR A 1 86 ? -16.577 5.678 14.204 1.00 96.94 86 TYR A O 1
ATOM 674 N N . GLU A 1 87 ? -16.154 4.200 12.577 1.00 95.50 87 GLU A N 1
ATOM 675 C CA . GLU A 1 87 ? -17.387 3.417 12.765 1.00 95.50 87 GLU A CA 1
ATOM 676 C C . GLU A 1 87 ? -17.457 2.730 14.145 1.00 95.50 87 GLU A C 1
ATOM 678 O O . GLU A 1 87 ? -18.548 2.479 14.655 1.00 95.50 87 GLU A O 1
ATOM 683 N N . ASN A 1 88 ? -16.310 2.462 14.782 1.00 95.25 88 ASN A N 1
ATOM 684 C CA . ASN A 1 88 ? -16.235 1.889 16.133 1.00 95.25 88 ASN A CA 1
ATOM 685 C C . ASN A 1 88 ? -16.028 2.941 17.239 1.00 95.25 88 ASN A C 1
ATOM 687 O O . ASN A 1 88 ? -15.743 2.567 18.377 1.00 95.25 88 ASN A O 1
ATOM 691 N N . ASN A 1 89 ? -16.189 4.236 16.940 1.00 95.19 89 ASN A N 1
ATOM 692 C CA . ASN A 1 89 ? -16.043 5.345 17.895 1.00 95.19 89 ASN A CA 1
ATOM 693 C C . ASN A 1 89 ? -14.674 5.406 18.605 1.00 95.19 89 ASN A C 1
ATOM 695 O O . ASN A 1 89 ? -14.582 5.908 19.726 1.00 95.19 89 ASN A O 1
ATOM 699 N N . LEU A 1 90 ? -13.608 4.910 17.966 1.00 96.00 90 LEU A N 1
ATOM 700 C CA . LEU A 1 90 ? -12.232 5.064 18.464 1.00 96.00 90 LEU A CA 1
ATOM 701 C C . LEU A 1 90 ? -11.714 6.488 18.231 1.00 96.00 90 LEU A C 1
ATOM 703 O O . LEU A 1 90 ? -10.859 6.971 18.962 1.00 96.00 90 LEU A O 1
ATOM 707 N N . ILE A 1 91 ? -12.276 7.160 17.230 1.00 95.19 91 ILE A N 1
ATOM 708 C CA . ILE A 1 91 ? -12.082 8.572 16.911 1.00 95.19 91 ILE A CA 1
ATOM 709 C C . ILE A 1 91 ? -13.442 9.211 16.617 1.00 95.19 91 ILE A C 1
ATOM 711 O O . ILE A 1 91 ? -14.379 8.535 16.195 1.00 95.19 91 ILE A O 1
ATOM 715 N N . LYS A 1 92 ? -13.552 10.526 16.828 1.00 91.88 92 LYS A N 1
ATOM 716 C CA . LYS A 1 92 ? -14.767 11.309 16.514 1.00 91.88 92 LYS A CA 1
ATOM 717 C C . LYS A 1 92 ? -14.534 12.390 15.460 1.00 91.88 92 LYS A C 1
ATOM 719 O O . LYS A 1 92 ? -15.476 12.8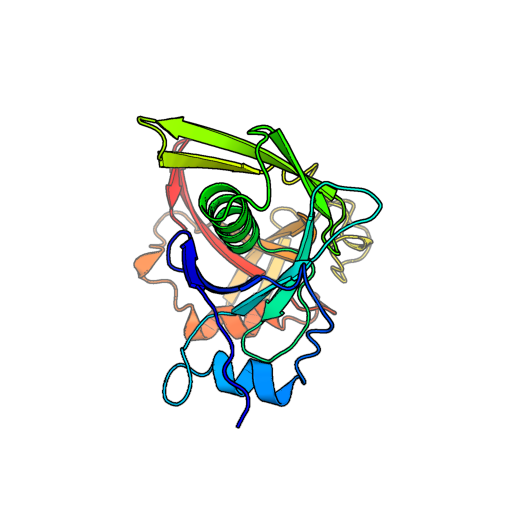07 14.790 1.00 91.88 92 LYS A O 1
ATOM 724 N N . SER A 1 93 ? -13.291 12.854 15.321 1.00 95.38 93 SER A N 1
ATOM 725 C CA . SER A 1 93 ? -12.919 13.849 14.317 1.00 95.38 93 SER A CA 1
ATOM 726 C C . SER A 1 93 ? -12.940 13.244 12.914 1.00 95.38 93 SER A C 1
ATOM 728 O O . SER A 1 93 ? -12.609 12.076 12.725 1.00 95.38 93 SER A O 1
ATOM 730 N N . LYS A 1 94 ? -13.302 14.061 11.922 1.00 96.12 94 LYS A N 1
ATOM 731 C CA . LYS A 1 94 ? -13.187 13.712 10.498 1.00 96.12 94 LYS A CA 1
ATOM 732 C C . LYS A 1 94 ? -11.798 13.989 9.932 1.00 96.12 94 LYS A C 1
ATOM 734 O O . LYS A 1 94 ? -11.470 13.458 8.883 1.00 96.12 94 LYS A O 1
ATOM 739 N N . ASN A 1 95 ? -10.999 14.810 10.609 1.00 97.94 95 ASN A N 1
ATOM 740 C CA . ASN A 1 95 ? -9.604 15.051 10.262 1.00 97.94 95 ASN A CA 1
ATOM 741 C C . ASN A 1 95 ? -8.741 14.502 11.389 1.00 97.94 95 ASN A C 1
ATOM 743 O O . ASN A 1 95 ? -8.843 14.982 12.520 1.00 97.94 95 ASN A O 1
ATOM 747 N N . ILE A 1 96 ? -7.948 13.483 11.082 1.00 97.81 96 ILE A N 1
ATOM 748 C CA . ILE A 1 96 ? -7.117 12.772 12.053 1.00 97.81 96 ILE A CA 1
ATOM 749 C C . ILE A 1 96 ? -5.699 12.596 11.525 1.00 97.81 96 ILE A C 1
ATOM 751 O O . ILE A 1 96 ? -5.407 12.790 10.342 1.00 97.81 96 ILE A O 1
ATOM 755 N N . SER A 1 97 ? -4.835 12.167 12.422 1.00 98.12 97 SER A N 1
ATOM 756 C CA . SER A 1 97 ? -3.465 11.764 12.184 1.00 98.12 97 SER A CA 1
ATOM 757 C C . SER A 1 97 ? -3.276 10.316 12.631 1.00 98.12 97 SER A C 1
ATOM 759 O O . SER A 1 97 ? -3.752 9.920 13.695 1.00 98.12 97 SER A O 1
ATOM 761 N N . ILE A 1 98 ? -2.598 9.513 11.813 1.00 98.06 98 ILE A N 1
ATOM 762 C CA . ILE A 1 98 ? -2.245 8.133 12.155 1.00 98.06 98 ILE A CA 1
ATOM 763 C C . ILE A 1 98 ? -0.732 7.958 12.066 1.00 98.06 98 ILE A C 1
ATOM 765 O O . ILE A 1 98 ? -0.139 8.177 11.009 1.00 98.06 98 ILE A O 1
ATOM 769 N N . GLU A 1 99 ? -0.110 7.549 13.168 1.00 97.38 99 GLU A N 1
ATOM 770 C CA . GLU A 1 99 ? 1.293 7.138 13.219 1.00 97.38 99 GLU A CA 1
ATOM 771 C C . GLU A 1 99 ? 1.484 5.808 12.478 1.00 97.38 99 GLU A C 1
ATOM 773 O O . GLU A 1 99 ? 0.792 4.822 12.739 1.00 97.38 99 GLU A O 1
ATOM 778 N N . THR A 1 100 ? 2.453 5.778 11.567 1.00 95.31 100 THR A N 1
ATOM 779 C CA . THR A 1 100 ? 2.920 4.576 10.862 1.00 95.31 100 THR A CA 1
ATOM 780 C C . THR A 1 100 ? 4.445 4.510 10.952 1.00 95.31 100 THR A C 1
ATOM 782 O O . THR A 1 100 ? 5.082 5.481 11.367 1.00 95.31 100 THR A O 1
ATOM 785 N N . LEU A 1 101 ? 5.062 3.403 10.531 1.00 91.62 101 LEU A N 1
ATOM 786 C CA . LEU A 1 101 ? 6.528 3.352 10.437 1.00 91.62 101 LEU A CA 1
ATOM 787 C C . LEU A 1 101 ? 7.068 4.270 9.327 1.00 91.62 101 LEU A C 1
ATOM 789 O O . LEU A 1 101 ? 8.186 4.757 9.443 1.00 91.62 101 LEU A O 1
ATOM 793 N N . ALA A 1 102 ? 6.256 4.595 8.314 1.00 89.25 102 ALA A N 1
ATOM 794 C CA . ALA A 1 102 ? 6.560 5.609 7.298 1.00 89.25 102 ALA A CA 1
ATOM 795 C C . ALA A 1 102 ? 6.195 7.050 7.734 1.00 89.25 102 ALA A C 1
ATOM 797 O O . ALA A 1 102 ? 5.932 7.920 6.893 1.00 89.25 102 ALA A O 1
ATOM 798 N N . GLY A 1 103 ? 6.116 7.301 9.045 1.00 92.38 103 GLY A N 1
ATOM 799 C CA . GLY A 1 103 ? 5.757 8.590 9.637 1.00 92.38 103 GLY A CA 1
ATOM 800 C C . GLY A 1 103 ? 4.251 8.796 9.837 1.00 92.38 103 GLY A C 1
ATOM 801 O O . GLY A 1 103 ? 3.429 7.915 9.578 1.00 92.38 103 GLY A O 1
ATOM 802 N N . ILE A 1 104 ? 3.879 9.979 10.330 1.00 95.56 104 ILE A N 1
ATOM 803 C CA . ILE A 1 104 ? 2.481 10.339 10.603 1.00 95.56 104 ILE A CA 1
ATOM 804 C C . ILE A 1 104 ? 1.771 10.705 9.296 1.00 95.56 104 ILE A C 1
ATOM 806 O O . ILE A 1 104 ? 2.252 11.545 8.534 1.00 95.56 104 ILE A O 1
ATOM 810 N N . LYS A 1 105 ? 0.602 10.107 9.054 1.00 95.56 105 LYS A N 1
ATOM 811 C CA . LYS A 1 105 ? -0.248 10.375 7.885 1.00 95.56 105 LYS A CA 1
ATOM 812 C C . LYS A 1 105 ? -1.495 11.142 8.298 1.00 95.56 105 LYS A C 1
ATOM 814 O O . LYS A 1 105 ? -2.150 10.781 9.275 1.00 95.56 105 LYS A O 1
ATOM 819 N N . LYS A 1 106 ? -1.832 12.194 7.550 1.00 97.69 106 LYS A N 1
ATOM 820 C CA . LYS A 1 106 ? -3.068 12.961 7.752 1.00 97.69 106 LYS A CA 1
ATOM 821 C C . LYS A 1 106 ? -4.194 12.326 6.952 1.00 97.69 106 LYS A C 1
ATOM 823 O O . LYS A 1 106 ? -4.000 11.934 5.803 1.00 97.69 106 LYS A O 1
ATOM 828 N N . ILE A 1 107 ? -5.364 12.218 7.564 1.00 98.00 107 ILE A N 1
ATOM 829 C CA . ILE A 1 107 ? -6.516 11.543 6.978 1.00 98.00 107 ILE A CA 1
ATOM 830 C C . ILE A 1 107 ? -7.737 12.437 7.113 1.00 98.00 107 ILE A C 1
ATOM 832 O O . ILE A 1 107 ? -8.017 12.949 8.198 1.00 98.00 107 ILE A O 1
ATOM 836 N N . SER A 1 108 ? -8.482 12.567 6.019 1.00 98.12 108 SER A N 1
ATOM 837 C CA . SER A 1 108 ? -9.786 13.225 5.989 1.00 98.12 108 SER A CA 1
ATOM 838 C C . SER A 1 108 ? -10.870 12.208 5.646 1.00 98.12 108 SER A C 1
ATOM 840 O O . SER A 1 108 ? -10.762 11.472 4.664 1.00 98.12 108 SER A O 1
ATOM 842 N N . ILE A 1 109 ? -11.911 12.165 6.471 1.00 97.81 109 ILE A N 1
ATOM 843 C CA . ILE A 1 109 ? -13.034 11.235 6.380 1.00 97.81 109 ILE A CA 1
ATOM 844 C C . ILE A 1 109 ? -14.263 12.007 5.907 1.00 97.81 109 ILE A C 1
ATOM 846 O O . ILE A 1 109 ? -14.815 12.841 6.630 1.00 97.81 109 ILE A O 1
ATOM 850 N N . ASP A 1 110 ? -14.713 11.683 4.701 1.00 96.69 110 ASP A N 1
ATOM 851 C CA . ASP A 1 110 ? -15.929 12.224 4.114 1.00 96.69 110 ASP A CA 1
ATOM 852 C C . ASP A 1 110 ? -17.099 11.288 4.443 1.00 96.69 110 ASP A C 1
ATOM 854 O O . ASP A 1 110 ? -17.039 10.071 4.237 1.00 96.69 110 ASP A O 1
ATOM 858 N N . THR A 1 111 ? -18.177 11.857 4.982 1.00 95.12 111 THR A N 1
ATOM 859 C CA . THR A 1 111 ? -19.360 11.101 5.412 1.00 95.12 111 THR A CA 1
ATOM 860 C C . THR A 1 111 ? -20.617 11.624 4.742 1.00 95.12 111 THR A C 1
ATOM 862 O O . THR A 1 111 ? -20.818 12.840 4.705 1.00 95.12 111 THR A O 1
ATOM 865 N N . LYS A 1 112 ? -21.522 10.718 4.384 1.00 94.50 112 LYS A N 1
ATOM 866 C CA . LYS A 1 112 ? -22.862 11.017 3.879 1.00 94.50 112 LYS A CA 1
ATOM 867 C C . LYS A 1 112 ? -23.880 10.174 4.643 1.00 94.50 112 LYS A C 1
ATOM 869 O O . LYS A 1 112 ? -23.642 8.991 4.870 1.00 94.50 112 LYS A O 1
ATOM 874 N N . ASP A 1 113 ? -24.961 10.790 5.118 1.00 91.38 113 ASP A N 1
ATOM 875 C CA . ASP A 1 113 ? -26.004 10.128 5.923 1.00 91.38 113 ASP A CA 1
ATOM 876 C C . ASP A 1 113 ? -25.452 9.329 7.123 1.00 91.38 113 ASP A C 1
ATOM 878 O O . ASP A 1 113 ? -25.843 8.191 7.382 1.00 91.38 113 ASP A O 1
ATOM 882 N N . ASN A 1 114 ? -24.491 9.920 7.845 1.00 84.38 114 ASN A N 1
ATOM 883 C CA . ASN A 1 114 ? -23.767 9.303 8.968 1.00 84.38 114 ASN A CA 1
ATOM 884 C C . ASN A 1 114 ? -22.985 8.019 8.624 1.00 84.38 114 ASN A C 1
ATOM 886 O O . ASN A 1 114 ? -22.586 7.281 9.525 1.00 84.38 114 ASN A O 1
ATOM 890 N N . LYS A 1 115 ? -22.718 7.756 7.341 1.00 90.81 115 LYS A N 1
ATOM 891 C CA . LYS A 1 115 ? -21.861 6.659 6.877 1.00 90.81 115 LYS A CA 1
ATOM 892 C C . LYS A 1 115 ? -20.604 7.212 6.224 1.00 90.81 115 LYS A C 1
ATOM 894 O O . LYS A 1 115 ? -20.644 8.253 5.574 1.00 90.81 115 LYS A O 1
ATOM 899 N N . VAL A 1 116 ? -19.486 6.509 6.389 1.00 94.50 116 VAL A N 1
ATOM 900 C CA . VAL A 1 116 ? -18.240 6.842 5.689 1.00 94.50 116 VAL A CA 1
ATOM 901 C C . VAL A 1 116 ? -18.425 6.562 4.199 1.00 94.50 116 VAL A C 1
ATOM 903 O O . VAL A 1 116 ? -18.735 5.433 3.816 1.00 94.50 116 VAL A O 1
ATOM 906 N N . GLU A 1 117 ? -18.242 7.593 3.378 1.00 94.62 117 GLU A N 1
ATOM 907 C CA . GLU A 1 117 ? -18.343 7.516 1.918 1.00 94.62 117 GLU A CA 1
ATOM 908 C C . GLU A 1 117 ? -16.948 7.424 1.299 1.00 94.62 117 GLU A C 1
ATOM 910 O O . GLU A 1 117 ? -16.671 6.495 0.547 1.00 94.62 117 GLU A O 1
ATOM 915 N N . ASN A 1 118 ? -16.048 8.338 1.678 1.00 95.19 118 ASN A N 1
ATOM 916 C CA . ASN A 1 118 ? -14.689 8.404 1.150 1.00 95.19 118 ASN A CA 1
ATOM 917 C C . ASN A 1 118 ? -13.669 8.706 2.247 1.00 95.19 118 ASN A C 1
ATOM 919 O O . ASN A 1 118 ? -13.975 9.320 3.268 1.00 95.19 118 ASN A O 1
ATOM 923 N N . ILE A 1 119 ? -12.430 8.275 2.016 1.00 96.81 119 ILE A N 1
ATOM 924 C CA . ILE A 1 119 ? -11.299 8.556 2.901 1.00 96.81 119 ILE A CA 1
ATOM 925 C C . ILE A 1 119 ? -10.133 9.014 2.047 1.00 96.81 119 ILE A C 1
ATOM 927 O O . ILE A 1 119 ? -9.672 8.285 1.165 1.00 96.81 119 ILE A O 1
ATOM 931 N N . LYS A 1 120 ? -9.653 10.217 2.340 1.00 97.19 120 LYS A N 1
ATOM 932 C CA . LYS A 1 120 ? -8.478 10.814 1.714 1.00 97.19 120 LYS A CA 1
ATOM 933 C C . LYS A 1 120 ? -7.302 10.653 2.658 1.00 97.19 120 LYS A C 1
ATOM 935 O O . LYS A 1 120 ? -7.431 10.897 3.855 1.00 97.19 120 LYS A O 1
ATOM 940 N N . VAL A 1 121 ? -6.171 10.239 2.109 1.00 95.88 121 VAL A N 1
ATOM 941 C CA . VAL A 1 121 ? -4.933 10.027 2.856 1.00 95.88 121 VAL A CA 1
ATOM 942 C C . VAL A 1 121 ? -3.876 10.918 2.235 1.00 95.88 121 VAL A C 1
ATOM 944 O O . VAL A 1 121 ? -3.632 10.840 1.032 1.00 95.88 121 VAL A O 1
ATOM 947 N N . ASP A 1 122 ? -3.259 11.756 3.055 1.00 94.69 122 ASP A N 1
ATOM 948 C CA . ASP A 1 122 ? -2.053 12.477 2.681 1.00 94.69 122 ASP A CA 1
ATOM 949 C C . ASP A 1 122 ? -0.876 11.497 2.713 1.00 94.69 122 ASP A C 1
ATOM 951 O O . ASP A 1 122 ? -0.428 11.060 3.779 1.00 94.69 122 ASP A O 1
ATOM 955 N N . MET A 1 123 ? -0.417 11.106 1.525 1.00 89.44 123 MET A N 1
ATOM 956 C CA . MET A 1 123 ? 0.700 10.174 1.360 1.00 89.44 123 MET A CA 1
ATOM 957 C C . MET A 1 123 ? 2.056 10.851 1.610 1.00 89.44 123 MET A C 1
ATOM 959 O O . MET A 1 123 ? 3.050 10.154 1.831 1.00 89.44 123 MET A O 1
ATOM 963 N N . GLY A 1 124 ? 2.085 12.187 1.670 1.00 88.50 124 GLY A N 1
ATOM 964 C CA . GLY A 1 124 ? 3.294 12.996 1.712 1.00 88.50 124 GLY A CA 1
ATOM 965 C C . GLY A 1 124 ? 3.921 13.199 0.333 1.00 88.50 124 GLY A C 1
ATOM 966 O O . GLY A 1 124 ? 3.335 12.890 -0.706 1.00 88.50 124 GLY A O 1
ATOM 967 N N . THR A 1 125 ? 5.136 13.740 0.336 1.00 91.06 125 THR A N 1
ATOM 968 C CA . THR A 1 125 ? 5.921 13.974 -0.879 1.00 91.06 125 THR A CA 1
ATOM 969 C C . THR A 1 125 ? 6.615 12.681 -1.315 1.00 91.06 125 THR A C 1
ATOM 971 O O . THR A 1 125 ? 7.217 12.021 -0.465 1.00 91.06 125 THR A O 1
ATOM 974 N N . PRO A 1 126 ? 6.579 12.319 -2.610 1.00 93.06 126 PRO A N 1
ATOM 975 C CA . PRO A 1 126 ? 7.349 11.189 -3.113 1.00 93.06 126 PRO A CA 1
ATOM 976 C C . PRO A 1 126 ? 8.855 11.451 -2.996 1.00 93.06 126 PRO A C 1
ATOM 978 O O . PRO A 1 126 ? 9.328 12.560 -3.245 1.00 93.06 126 PRO A O 1
ATOM 981 N N . GLU A 1 127 ? 9.612 10.413 -2.659 1.00 94.38 127 GLU A N 1
ATOM 982 C CA . GLU A 1 127 ? 11.071 10.425 -2.715 1.00 94.38 127 GLU A CA 1
ATOM 983 C C . GLU A 1 127 ? 11.535 9.818 -4.043 1.00 94.38 127 GLU A C 1
ATOM 985 O O . GLU A 1 127 ? 11.065 8.755 -4.457 1.00 94.38 127 GLU A O 1
ATOM 990 N N . LEU A 1 128 ? 12.440 10.532 -4.711 1.00 96.38 128 LEU A N 1
ATOM 991 C CA . LEU A 1 128 ? 12.915 10.241 -6.067 1.00 96.38 128 LEU A CA 1
ATOM 992 C C . LEU A 1 128 ? 14.395 9.841 -6.092 1.00 96.38 128 LEU A C 1
ATOM 994 O O . LEU A 1 128 ? 14.861 9.258 -7.073 1.00 96.38 128 LEU A O 1
ATOM 998 N N . ARG A 1 129 ? 15.136 10.124 -5.014 1.00 95.88 129 ARG A N 1
ATOM 999 C CA . ARG A 1 129 ? 16.564 9.825 -4.930 1.00 95.88 129 ARG A CA 1
ATOM 1000 C C . ARG A 1 129 ? 16.803 8.322 -4.778 1.00 95.88 129 ARG A C 1
ATOM 1002 O O . ARG A 1 129 ? 16.266 7.730 -3.838 1.00 95.88 129 ARG A O 1
ATOM 1009 N N . PRO A 1 130 ? 17.624 7.696 -5.644 1.00 95.50 130 PRO A N 1
ATOM 1010 C CA . PRO A 1 130 ? 17.848 6.251 -5.629 1.00 95.50 130 PRO A CA 1
ATOM 1011 C C . PRO A 1 130 ? 18.265 5.714 -4.259 1.00 95.50 130 PRO A C 1
ATOM 1013 O O . PRO A 1 130 ? 17.750 4.687 -3.827 1.00 95.50 130 PRO A O 1
ATOM 1016 N N . GLU A 1 131 ? 19.142 6.422 -3.546 1.00 93.25 131 GLU A N 1
ATOM 1017 C CA . GLU A 1 131 ? 19.632 6.025 -2.224 1.00 93.25 131 GLU A CA 1
ATOM 1018 C C . GLU A 1 131 ? 18.528 5.939 -1.161 1.00 93.25 131 GLU A C 1
ATOM 1020 O O . GLU A 1 131 ? 18.610 5.102 -0.263 1.00 93.25 131 GLU A O 1
ATOM 1025 N N . ASN A 1 132 ? 17.479 6.754 -1.295 1.00 92.75 132 ASN A N 1
ATOM 1026 C CA . ASN A 1 132 ? 16.362 6.797 -0.356 1.00 92.75 132 ASN A CA 1
ATOM 1027 C C . ASN A 1 132 ? 15.166 5.937 -0.809 1.00 92.75 132 ASN A C 1
ATOM 1029 O O . ASN A 1 132 ? 14.275 5.671 -0.004 1.00 92.75 132 ASN A O 1
ATOM 1033 N N . ILE A 1 133 ? 15.144 5.472 -2.067 1.00 94.31 133 ILE A N 1
ATOM 1034 C CA . ILE A 1 133 ? 14.222 4.431 -2.577 1.00 94.31 133 ILE A CA 1
ATOM 1035 C C . ILE A 1 133 ? 14.810 3.011 -2.393 1.00 94.31 133 ILE A C 1
ATOM 1037 O O . ILE A 1 133 ? 14.207 2.010 -2.760 1.00 94.31 133 ILE A O 1
ATOM 1041 N N . PRO A 1 134 ? 15.900 2.870 -1.638 1.00 92.69 134 PRO A N 1
ATOM 1042 C CA . PRO A 1 134 ? 16.929 1.828 -1.814 1.00 92.69 134 PRO A CA 1
ATOM 1043 C C . PRO A 1 134 ? 17.051 1.191 -3.215 1.00 92.69 134 PRO A C 1
ATOM 1045 O O . PRO A 1 134 ? 16.754 0.014 -3.399 1.00 92.69 134 PRO A O 1
ATOM 1048 N N . VAL A 1 135 ? 17.555 1.936 -4.204 1.00 96.38 135 VAL A N 1
ATOM 1049 C CA . VAL A 1 135 ? 17.905 1.425 -5.543 1.00 96.38 135 VAL A CA 1
ATOM 1050 C C . VAL A 1 135 ? 19.414 1.523 -5.775 1.00 96.38 135 VAL A C 1
ATOM 1052 O O . VAL A 1 135 ? 19.998 2.604 -5.794 1.00 96.38 135 VAL A O 1
ATOM 1055 N N . ASN A 1 136 ? 20.058 0.384 -6.031 1.00 94.94 136 ASN A N 1
ATOM 1056 C CA . ASN A 1 136 ? 21.503 0.256 -6.238 1.00 94.94 136 ASN A CA 1
ATOM 1057 C C . ASN A 1 136 ? 21.938 0.641 -7.665 1.00 94.94 136 ASN A C 1
ATOM 1059 O O . ASN A 1 136 ? 22.549 -0.153 -8.386 1.00 94.94 136 ASN A O 1
ATOM 1063 N N . ILE A 1 137 ? 21.647 1.877 -8.074 1.00 92.25 137 ILE A N 1
ATOM 1064 C CA . ILE A 1 137 ? 22.136 2.478 -9.322 1.00 92.25 137 ILE A CA 1
ATOM 1065 C C . ILE A 1 137 ? 22.957 3.717 -8.964 1.00 92.25 137 ILE A C 1
ATOM 1067 O O . ILE A 1 137 ? 22.454 4.668 -8.377 1.00 92.25 137 ILE A O 1
ATOM 1071 N N . LYS A 1 138 ? 24.244 3.705 -9.319 1.00 89.25 138 LYS A N 1
ATOM 1072 C CA . LYS A 1 138 ? 25.173 4.798 -9.004 1.00 89.25 138 LYS A CA 1
ATOM 1073 C C . LYS A 1 138 ? 25.023 5.967 -9.981 1.00 89.25 138 LYS A C 1
ATOM 1075 O O . LYS A 1 138 ? 24.644 5.770 -11.134 1.00 89.25 138 LYS A O 1
ATOM 1080 N N . ASN A 1 139 ? 25.430 7.157 -9.536 1.00 89.06 139 ASN A N 1
ATOM 1081 C CA . ASN A 1 139 ? 25.536 8.377 -10.349 1.00 89.06 139 ASN A CA 1
ATOM 1082 C C . ASN A 1 139 ? 24.207 8.811 -10.996 1.00 89.06 139 ASN A C 1
ATOM 1084 O O . ASN A 1 139 ? 24.178 9.266 -12.142 1.00 89.06 139 ASN A O 1
ATOM 1088 N N . LYS A 1 140 ? 23.100 8.648 -10.269 1.00 90.94 140 LYS A N 1
ATOM 1089 C CA . LYS A 1 140 ? 21.763 9.086 -10.673 1.00 90.94 140 LYS A CA 1
ATOM 1090 C C . LYS A 1 140 ? 21.117 9.859 -9.532 1.00 90.94 140 LYS A C 1
ATOM 1092 O O . LYS A 1 140 ? 21.242 9.461 -8.383 1.00 90.94 140 LYS A O 1
ATOM 1097 N N . THR A 1 141 ? 20.441 10.950 -9.868 1.00 93.44 141 THR A N 1
ATOM 1098 C CA . THR A 1 141 ? 19.613 11.729 -8.935 1.00 93.44 141 THR A CA 1
ATOM 1099 C C . THR A 1 141 ? 18.180 11.215 -8.882 1.00 93.44 141 THR A C 1
ATOM 1101 O O . THR A 1 141 ? 17.504 11.409 -7.883 1.00 93.44 141 THR A O 1
ATOM 1104 N N . GLU A 1 142 ? 17.736 10.549 -9.948 1.00 96.06 142 GLU A N 1
ATOM 1105 C CA . GLU A 1 142 ? 16.417 9.943 -10.107 1.00 96.0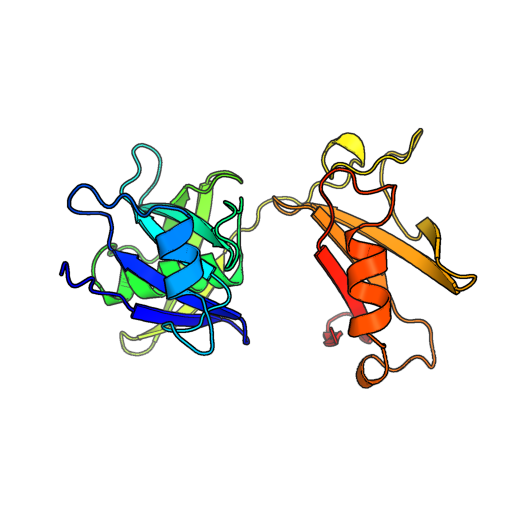6 142 GLU A CA 1
ATOM 1106 C C . GLU A 1 142 ? 16.495 8.775 -11.102 1.00 96.06 142 GLU A C 1
ATOM 1108 O O . GLU A 1 142 ? 17.395 8.720 -11.954 1.00 96.06 142 GLU A O 1
ATOM 1113 N N . ILE A 1 143 ? 15.562 7.827 -10.990 1.00 96.94 143 ILE A N 1
ATOM 1114 C CA . ILE A 1 143 ? 15.449 6.674 -11.890 1.00 96.94 143 ILE A CA 1
ATOM 1115 C C . ILE A 1 143 ? 14.182 6.837 -12.720 1.00 96.94 143 ILE A C 1
ATOM 1117 O O . ILE A 1 143 ? 13.140 6.300 -12.365 1.00 96.94 143 ILE A O 1
ATOM 1121 N N . PHE A 1 144 ? 14.278 7.566 -13.829 1.00 96.94 144 PHE A N 1
ATOM 1122 C CA . PHE A 1 144 ? 13.214 7.658 -14.828 1.00 96.94 144 PHE A CA 1
ATOM 1123 C C . PHE A 1 144 ? 13.654 7.039 -16.147 1.00 96.94 144 PHE A C 1
ATOM 1125 O O . PHE A 1 144 ? 14.794 7.227 -16.584 1.00 96.94 144 PHE A O 1
ATOM 1132 N N . ASN A 1 145 ? 12.739 6.289 -16.763 1.00 96.25 145 ASN A N 1
ATOM 1133 C CA . ASN A 1 145 ? 12.928 5.583 -18.026 1.00 96.25 145 ASN A CA 1
ATOM 1134 C C . ASN A 1 145 ? 14.249 4.782 -18.079 1.00 96.25 145 ASN A C 1
ATOM 1136 O O . ASN A 1 145 ? 14.946 4.746 -19.097 1.00 96.25 145 ASN A O 1
ATOM 1140 N N . HIS A 1 146 ? 14.649 4.186 -16.951 1.00 96.75 146 HIS A N 1
ATOM 1141 C CA . HIS A 1 146 ? 15.921 3.482 -16.847 1.00 96.75 146 HIS A CA 1
ATOM 1142 C C . HIS A 1 146 ? 15.792 2.080 -17.430 1.00 96.75 146 HIS A C 1
ATOM 1144 O O . HIS A 1 146 ? 14.917 1.310 -17.041 1.00 96.75 146 HIS A O 1
ATOM 1150 N N . LYS A 1 147 ? 16.687 1.727 -18.350 1.00 96.88 147 LYS A N 1
ATOM 1151 C CA . LYS A 1 147 ? 16.647 0.426 -19.009 1.00 96.88 147 LYS A CA 1
ATOM 1152 C C . LYS A 1 147 ? 17.269 -0.666 -18.141 1.00 96.88 147 LYS A C 1
ATOM 1154 O O . LYS A 1 147 ? 18.438 -0.572 -17.770 1.00 96.88 147 LYS A O 1
ATOM 1159 N N . ILE A 1 148 ? 16.523 -1.740 -17.909 1.00 96.44 148 ILE A N 1
ATOM 1160 C CA . ILE A 1 148 ? 17.025 -2.998 -17.345 1.00 96.44 148 ILE A CA 1
ATOM 1161 C C . ILE A 1 148 ? 16.721 -4.156 -18.297 1.00 96.44 148 ILE A C 1
ATOM 1163 O O . ILE A 1 148 ? 15.804 -4.075 -19.111 1.00 96.44 148 ILE A O 1
ATOM 1167 N N . SER A 1 149 ? 17.472 -5.249 -18.180 1.00 95.56 149 SER A N 1
ATOM 1168 C CA . SER A 1 149 ? 17.266 -6.449 -18.993 1.00 95.56 149 SER A CA 1
ATOM 1169 C C . SER A 1 149 ? 17.127 -7.675 -18.098 1.00 95.56 149 SER A C 1
ATOM 1171 O O . SER A 1 149 ? 18.008 -7.952 -17.283 1.00 95.56 149 SER A O 1
ATOM 1173 N N . ILE A 1 150 ? 16.026 -8.410 -18.263 1.00 94.56 150 ILE A N 1
ATOM 1174 C CA . ILE A 1 150 ? 15.730 -9.657 -17.547 1.00 94.56 150 ILE A CA 1
ATOM 1175 C C . ILE A 1 150 ? 15.339 -10.702 -18.592 1.00 94.56 150 ILE A C 1
ATOM 1177 O O . ILE A 1 150 ? 14.397 -10.490 -19.351 1.00 94.56 150 ILE A O 1
ATOM 1181 N N . ASP A 1 151 ? 16.063 -11.822 -18.646 1.00 91.94 151 ASP A N 1
ATOM 1182 C CA . ASP A 1 151 ? 15.864 -12.903 -19.627 1.00 91.94 151 ASP A CA 1
ATOM 1183 C C . ASP A 1 151 ? 15.724 -12.403 -21.073 1.00 91.94 151 ASP A C 1
ATOM 1185 O O . ASP A 1 151 ? 14.803 -12.781 -21.798 1.00 91.94 151 ASP A O 1
ATOM 1189 N N . SER A 1 152 ? 16.619 -11.497 -21.474 1.00 91.06 152 SER A N 1
ATOM 1190 C CA . SER A 1 152 ? 16.638 -10.870 -22.803 1.00 91.06 152 SER A CA 1
ATOM 1191 C C . SER A 1 152 ? 15.429 -9.981 -23.141 1.00 91.06 152 SER A C 1
ATOM 1193 O O . SER A 1 152 ? 15.389 -9.436 -24.241 1.00 91.06 152 SER A O 1
ATOM 1195 N N . LYS A 1 153 ? 14.474 -9.773 -22.220 1.00 92.94 153 LYS A N 1
ATOM 1196 C CA . LYS A 1 153 ? 13.452 -8.720 -22.341 1.00 92.94 153 LYS A CA 1
ATOM 1197 C C . LYS A 1 153 ? 13.969 -7.437 -21.699 1.00 92.94 153 LYS A C 1
ATOM 1199 O O . LYS A 1 153 ? 14.491 -7.454 -20.583 1.00 92.94 153 LYS A O 1
ATOM 1204 N N . GLU A 1 154 ? 13.819 -6.330 -22.413 1.00 95.38 154 GLU A N 1
ATOM 1205 C CA . GLU A 1 154 ? 14.115 -4.998 -21.896 1.00 95.38 154 GLU A CA 1
ATOM 1206 C C . GLU A 1 154 ? 12.884 -4.417 -21.192 1.00 95.38 154 GLU A C 1
ATOM 1208 O O . GLU A 1 154 ? 11.754 -4.577 -21.657 1.00 95.38 154 GLU A O 1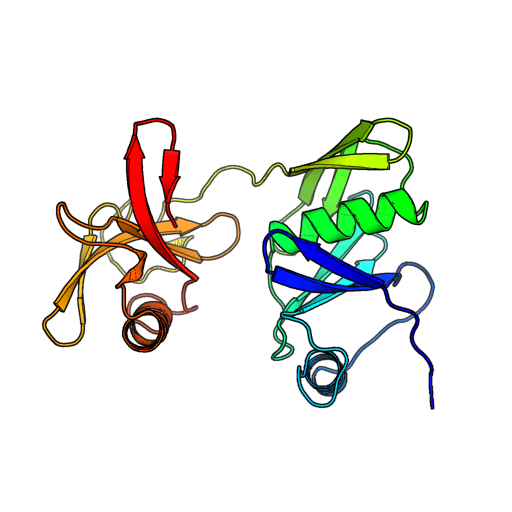
ATOM 1213 N N . PHE A 1 155 ? 13.115 -3.745 -20.067 1.00 96.56 155 PHE A N 1
ATOM 1214 C CA . PHE A 1 155 ? 12.112 -2.977 -19.339 1.00 96.56 155 PHE A CA 1
ATOM 1215 C C . PHE A 1 155 ? 12.635 -1.569 -19.103 1.00 96.56 155 PHE A C 1
ATOM 1217 O O . PHE A 1 155 ? 13.818 -1.383 -18.810 1.00 96.56 155 PHE A O 1
ATOM 1224 N N . PHE A 1 156 ? 11.735 -0.597 -19.181 1.00 97.12 156 PHE A N 1
ATOM 1225 C CA . PHE A 1 156 ? 12.010 0.792 -18.851 1.00 97.12 156 PHE A CA 1
ATOM 1226 C C . PHE A 1 156 ? 11.317 1.118 -17.534 1.00 97.12 156 PHE A C 1
ATOM 1228 O O . PHE A 1 156 ? 10.096 1.253 -17.477 1.00 97.12 156 PHE A O 1
ATOM 1235 N N . ILE A 1 157 ? 12.108 1.165 -16.466 1.00 97.88 157 ILE A N 1
ATOM 1236 C CA . ILE A 1 157 ? 11.607 1.316 -15.103 1.00 97.88 157 ILE A CA 1
ATOM 1237 C C . ILE A 1 157 ? 11.662 2.772 -14.649 1.00 97.88 157 ILE A C 1
ATOM 1239 O O . ILE A 1 157 ? 12.549 3.539 -15.040 1.00 97.88 157 ILE A O 1
ATOM 1243 N N . ASN A 1 158 ? 10.728 3.118 -13.772 1.00 98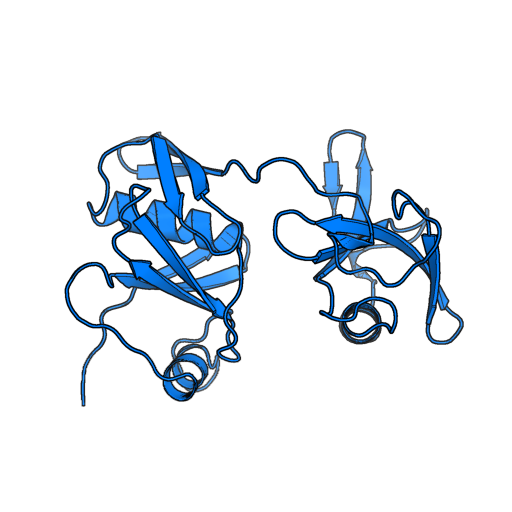.00 158 ASN A N 1
ATOM 1244 C CA . ASN A 1 158 ? 10.667 4.386 -13.067 1.00 98.00 158 ASN A CA 1
ATOM 1245 C C . ASN A 1 158 ? 10.548 4.080 -11.575 1.00 98.00 158 ASN A C 1
ATOM 1247 O O . ASN A 1 158 ? 9.609 3.391 -11.182 1.00 98.00 158 ASN A O 1
ATOM 1251 N N . CYS A 1 159 ? 11.484 4.543 -10.750 1.00 98.00 159 CYS A N 1
ATOM 1252 C CA . CYS A 1 159 ? 11.466 4.233 -9.320 1.00 98.00 159 CYS A CA 1
ATOM 1253 C C . CYS A 1 159 ? 11.038 5.441 -8.496 1.00 98.00 159 CYS A C 1
ATOM 1255 O O . CYS A 1 159 ? 11.497 6.559 -8.727 1.00 98.00 159 CYS A O 1
ATOM 1257 N N . VAL A 1 160 ? 10.193 5.188 -7.503 1.00 96.94 160 VAL A N 1
ATOM 1258 C CA . VAL A 1 160 ? 9.696 6.188 -6.557 1.00 96.94 160 VAL A CA 1
ATOM 1259 C C . VAL A 1 160 ? 9.435 5.518 -5.211 1.00 96.94 160 VAL A C 1
ATOM 1261 O O . VAL A 1 160 ? 9.154 4.321 -5.151 1.00 96.94 160 VAL A O 1
ATOM 1264 N N . SER A 1 161 ? 9.525 6.274 -4.121 1.00 93.00 161 SER A N 1
ATOM 1265 C CA . SER A 1 161 ? 9.070 5.833 -2.802 1.00 93.00 161 SER A CA 1
ATOM 1266 C C . SER A 1 161 ? 7.997 6.772 -2.266 1.00 93.00 161 SER A C 1
ATOM 1268 O O . SER A 1 161 ? 8.129 7.992 -2.332 1.00 93.00 161 SER A O 1
ATOM 1270 N N . ILE A 1 162 ? 6.940 6.190 -1.703 1.00 89.75 162 ILE A N 1
ATOM 1271 C CA . ILE A 1 162 ? 5.881 6.890 -0.949 1.00 89.75 162 ILE A CA 1
ATOM 1272 C C . ILE A 1 162 ? 5.882 6.470 0.532 1.00 89.75 162 ILE A C 1
ATOM 1274 O O . ILE A 1 162 ? 4.867 6.540 1.228 1.00 89.75 162 ILE A O 1
ATOM 1278 N N . GLY A 1 163 ? 7.042 6.009 1.009 1.00 84.50 163 GLY A N 1
ATOM 1279 C CA . GLY A 1 163 ? 7.237 5.351 2.303 1.00 84.50 163 GLY A CA 1
ATOM 1280 C C . GLY A 1 163 ? 7.698 3.898 2.172 1.00 84.50 163 GLY A C 1
ATOM 1281 O O . GLY A 1 163 ? 8.212 3.355 3.134 1.00 84.50 163 GLY A O 1
ATOM 1282 N N . ASN A 1 164 ? 7.547 3.306 0.987 1.00 86.75 164 ASN A N 1
ATOM 1283 C CA . ASN A 1 164 ? 8.015 1.984 0.575 1.00 86.75 164 ASN A CA 1
ATOM 1284 C C . ASN A 1 164 ? 8.396 2.040 -0.925 1.00 86.75 164 ASN A C 1
ATOM 1286 O O . ASN A 1 164 ? 7.881 2.904 -1.641 1.00 86.75 164 ASN A O 1
ATOM 1290 N N . PRO A 1 165 ? 9.285 1.160 -1.422 1.00 93.06 165 PRO A N 1
ATOM 1291 C CA . PRO A 1 165 ? 9.789 1.226 -2.797 1.00 93.06 165 PRO A CA 1
ATOM 1292 C C . PRO A 1 165 ? 8.772 0.747 -3.846 1.00 93.06 165 PRO A C 1
ATOM 1294 O O . PRO A 1 165 ? 8.128 -0.297 -3.669 1.00 93.06 165 PRO A O 1
ATOM 1297 N N . HIS A 1 166 ? 8.680 1.491 -4.951 1.00 95.69 166 HIS A N 1
ATOM 1298 C CA . HIS A 1 166 ? 7.870 1.193 -6.135 1.00 95.69 166 HIS A CA 1
ATOM 1299 C C . HIS A 1 166 ? 8.703 1.276 -7.421 1.00 95.69 166 HIS A C 1
ATOM 1301 O O . HIS A 1 166 ? 9.571 2.142 -7.569 1.00 95.69 166 HIS A O 1
ATOM 1307 N N . CYS A 1 167 ? 8.397 0.385 -8.361 1.00 97.75 167 CYS A N 1
ATOM 1308 C CA . CYS A 1 167 ? 9.014 0.259 -9.674 1.00 97.75 167 CYS A CA 1
ATOM 1309 C C . CYS A 1 167 ? 7.901 0.236 -10.728 1.00 97.75 167 CYS A C 1
ATOM 1311 O O . CYS A 1 167 ? 7.246 -0.783 -10.948 1.00 97.75 167 CYS A O 1
ATOM 1313 N N . VAL A 1 168 ? 7.708 1.375 -11.386 1.00 98.06 168 VAL A N 1
ATOM 1314 C CA . VAL A 1 168 ? 6.638 1.610 -12.353 1.00 98.06 168 VAL A CA 1
ATOM 1315 C C . VAL A 1 168 ? 7.155 1.402 -13.774 1.00 98.06 168 VAL A C 1
ATOM 1317 O O . VAL A 1 168 ? 8.134 2.026 -14.198 1.00 98.06 168 VAL A O 1
ATOM 1320 N N . ILE A 1 169 ? 6.467 0.552 -14.530 1.00 97.81 169 ILE A N 1
ATOM 1321 C CA . ILE A 1 169 ? 6.760 0.238 -15.929 1.00 97.81 169 ILE A CA 1
ATOM 1322 C C . ILE A 1 169 ? 5.567 0.670 -16.774 1.00 97.81 169 ILE A C 1
ATOM 1324 O O . ILE A 1 169 ? 4.484 0.093 -16.683 1.00 97.81 169 ILE A O 1
ATOM 1328 N N . PHE A 1 170 ? 5.777 1.669 -17.627 1.00 97.00 170 PHE A N 1
ATOM 1329 C CA . PHE A 1 170 ? 4.776 2.059 -18.612 1.00 97.00 170 PHE A CA 1
ATOM 1330 C C . PHE A 1 170 ? 4.820 1.104 -19.801 1.00 97.00 170 PHE A C 1
ATOM 1332 O O . PHE A 1 170 ? 5.890 0.843 -20.355 1.00 97.00 170 PHE A O 1
ATOM 1339 N N . LEU A 1 171 ? 3.655 0.583 -20.174 1.00 94.75 171 LEU A N 1
ATOM 1340 C CA . LEU A 1 171 ? 3.501 -0.264 -21.350 1.00 94.75 171 LEU A CA 1
ATOM 1341 C C . LEU A 1 171 ? 3.712 0.551 -22.625 1.00 94.75 171 LEU A C 1
ATOM 1343 O O . LEU A 1 171 ? 3.296 1.710 -22.714 1.00 94.75 171 LEU A O 1
ATOM 1347 N N . GLN A 1 172 ? 4.364 -0.066 -23.605 1.00 89.69 172 GLN A N 1
ATOM 1348 C CA . GLN A 1 172 ? 4.584 0.545 -24.910 1.00 89.69 172 GLN A CA 1
ATOM 1349 C C . GLN A 1 172 ? 3.301 0.537 -25.748 1.00 89.69 172 GLN A C 1
ATOM 1351 O O . GLN A 1 172 ? 2.343 -0.189 -25.470 1.00 89.69 172 GLN A O 1
ATOM 1356 N N . GLU A 1 173 ? 3.280 1.353 -26.801 1.00 86.69 173 GLU A N 1
ATOM 1357 C CA . GLU A 1 173 ? 2.174 1.362 -27.754 1.00 86.69 173 GLU A CA 1
ATOM 1358 C C . GLU A 1 173 ? 1.959 -0.044 -28.343 1.00 86.69 173 GLU A C 1
ATOM 1360 O O . GLU A 1 173 ? 2.901 -0.708 -28.775 1.00 86.69 173 GLU A O 1
ATOM 1365 N N . GLY A 1 174 ? 0.709 -0.513 -28.325 1.00 85.69 174 GLY A N 1
ATOM 1366 C CA . GLY A 1 174 ? 0.335 -1.856 -28.775 1.00 85.69 174 GLY A CA 1
ATOM 1367 C C . GLY A 1 174 ? 0.434 -2.960 -27.714 1.00 85.69 174 GLY A C 1
ATOM 1368 O O . GLY A 1 174 ? -0.078 -4.053 -27.953 1.00 85.69 174 GLY A O 1
ATOM 1369 N N . GLU A 1 175 ? 1.017 -2.706 -26.537 1.00 90.75 175 GLU A N 1
ATOM 1370 C CA . GLU A 1 175 ? 0.956 -3.644 -25.409 1.00 90.75 175 GLU A CA 1
ATOM 1371 C C . GLU A 1 175 ? -0.391 -3.526 -24.665 1.00 90.75 175 GLU A C 1
ATOM 1373 O O . GLU A 1 175 ? -0.893 -2.431 -24.393 1.00 90.75 175 GLU A O 1
ATOM 1378 N N . ASP A 1 176 ? -0.979 -4.672 -24.306 1.00 91.00 176 ASP A N 1
ATOM 1379 C CA . ASP A 1 176 ? -2.207 -4.752 -23.509 1.00 91.00 176 ASP A CA 1
ATOM 1380 C C . ASP A 1 176 ? -1.890 -5.203 -22.084 1.00 91.00 176 ASP A C 1
ATOM 1382 O O . ASP A 1 176 ? -1.356 -6.295 -21.861 1.00 91.00 176 ASP A O 1
ATOM 1386 N N . ILE A 1 177 ? -2.283 -4.380 -21.113 1.00 93.56 177 ILE A N 1
ATOM 1387 C CA . ILE A 1 177 ? -2.106 -4.663 -19.692 1.00 93.56 177 ILE A CA 1
ATOM 1388 C C . ILE A 1 177 ? -2.750 -5.978 -19.255 1.00 93.56 177 ILE A C 1
ATOM 1390 O O . ILE A 1 177 ? -2.170 -6.696 -18.443 1.00 93.56 177 ILE A O 1
ATOM 1394 N N . ASN A 1 178 ? -3.875 -6.364 -19.864 1.00 93.19 178 ASN A N 1
ATOM 1395 C CA . ASN A 1 178 ? -4.564 -7.615 -19.534 1.00 93.19 178 ASN A CA 1
ATOM 1396 C C . ASN A 1 178 ? -3.762 -8.862 -19.941 1.00 93.19 178 ASN A C 1
ATOM 1398 O O . ASN A 1 178 ? -4.056 -9.970 -19.493 1.00 93.19 178 ASN A O 1
ATOM 1402 N N . THR A 1 179 ? -2.751 -8.690 -20.795 1.00 93.25 179 THR A N 1
ATOM 1403 C CA . THR A 1 179 ? -1.908 -9.776 -21.312 1.00 93.25 179 THR A CA 1
ATOM 1404 C C . THR A 1 179 ? -0.527 -9.827 -20.662 1.00 93.25 179 THR A C 1
ATOM 1406 O O . THR A 1 179 ? 0.253 -10.740 -20.945 1.00 93.25 179 THR A O 1
ATOM 1409 N N . VAL A 1 180 ? -0.207 -8.880 -19.769 1.00 92.94 180 VAL A N 1
ATOM 1410 C CA . VAL A 1 180 ? 1.080 -8.853 -19.067 1.00 92.94 180 VAL A CA 1
ATOM 1411 C C . VAL A 1 180 ? 1.191 -10.095 -18.175 1.00 92.94 180 VAL A C 1
ATOM 1413 O O . VAL A 1 180 ? 0.376 -10.284 -17.270 1.00 92.94 180 VAL A O 1
ATOM 1416 N N . PRO A 1 181 ? 2.209 -10.959 -18.359 1.00 92.38 181 PRO A N 1
ATOM 1417 C CA . PRO A 1 181 ? 2.336 -12.176 -17.567 1.00 92.38 181 PRO A CA 1
ATOM 1418 C C . PRO A 1 181 ? 2.947 -11.856 -16.194 1.00 92.38 181 PRO A C 1
ATOM 1420 O O . PRO A 1 181 ? 4.134 -12.091 -15.946 1.00 92.38 181 PRO A O 1
ATOM 1423 N N . LEU A 1 182 ? 2.120 -11.316 -15.292 1.00 91.75 182 LEU A N 1
ATOM 1424 C CA . LEU A 1 182 ? 2.508 -10.887 -13.942 1.00 91.75 182 LEU A CA 1
ATOM 1425 C C . LEU A 1 182 ? 3.180 -12.007 -13.139 1.00 91.75 182 LEU A C 1
ATOM 1427 O O . LEU A 1 182 ? 4.184 -11.768 -12.475 1.00 91.75 182 LEU A O 1
ATOM 1431 N N . SER A 1 183 ? 2.697 -13.246 -13.260 1.00 88.56 183 SER A N 1
ATOM 1432 C CA . SER A 1 183 ? 3.293 -14.412 -12.588 1.00 88.56 183 SER A CA 1
ATOM 1433 C C . SER A 1 183 ? 4.728 -14.703 -13.039 1.00 88.56 183 SER A C 1
ATOM 1435 O O . SER A 1 183 ? 5.521 -15.236 -12.266 1.00 88.56 183 SER A O 1
ATOM 1437 N N . LYS A 1 184 ? 5.083 -14.334 -14.276 1.00 91.69 184 LYS A N 1
ATOM 1438 C CA . LYS A 1 184 ? 6.439 -14.483 -14.814 1.00 91.69 184 LYS A CA 1
ATOM 1439 C C . LYS A 1 184 ? 7.329 -13.308 -14.421 1.00 91.69 184 LYS A C 1
ATOM 1441 O O . LYS A 1 184 ? 8.468 -13.526 -14.009 1.00 91.69 184 LYS A O 1
ATOM 1446 N N . TRP A 1 185 ? 6.845 -12.080 -14.610 1.00 94.81 185 TRP A N 1
ATOM 1447 C CA . TRP A 1 185 ? 7.680 -10.883 -14.482 1.00 94.81 185 TRP A CA 1
ATOM 1448 C C . TRP A 1 185 ? 7.686 -10.280 -13.083 1.00 94.81 185 TRP A C 1
ATOM 1450 O O . TRP A 1 185 ? 8.745 -9.837 -12.652 1.00 94.81 185 TRP A O 1
ATOM 1460 N N . GLY A 1 186 ? 6.565 -10.316 -12.358 1.00 92.69 186 GLY A N 1
ATOM 1461 C CA . GLY A 1 186 ? 6.425 -9.699 -11.036 1.00 92.69 186 GLY A CA 1
ATOM 1462 C C . GLY A 1 186 ? 7.500 -10.174 -10.062 1.00 92.69 186 GLY A C 1
ATOM 1463 O O . GLY A 1 186 ? 8.282 -9.364 -9.581 1.00 92.69 186 GLY A O 1
ATOM 1464 N N . PHE A 1 187 ? 7.640 -11.493 -9.882 1.00 92.50 187 PHE A N 1
ATOM 1465 C CA . PHE A 1 187 ? 8.663 -12.065 -8.994 1.00 92.50 187 PHE A CA 1
ATOM 1466 C C . PHE A 1 187 ? 10.099 -11.706 -9.417 1.00 92.50 187 PHE A C 1
ATOM 1468 O O . PHE A 1 187 ? 10.956 -11.440 -8.573 1.00 92.50 187 PHE A O 1
ATOM 1475 N N . LYS A 1 188 ? 10.381 -11.684 -10.727 1.00 96.00 188 LYS A N 1
ATOM 1476 C CA . LYS A 1 188 ? 11.723 -11.376 -11.249 1.00 96.00 188 LYS A CA 1
ATOM 1477 C C . LYS A 1 188 ? 12.091 -9.906 -11.078 1.00 96.00 188 LYS A C 1
ATOM 1479 O O . LYS A 1 188 ? 13.250 -9.612 -10.807 1.00 96.00 188 LYS A O 1
ATOM 1484 N N . LEU A 1 189 ? 11.120 -9.011 -11.242 1.00 96.88 189 LEU A N 1
ATOM 1485 C CA . LEU A 1 189 ? 11.286 -7.570 -11.065 1.00 96.88 189 LEU A CA 1
ATOM 1486 C C . LEU A 1 189 ? 11.368 -7.199 -9.580 1.00 96.88 189 LEU A C 1
ATOM 1488 O O . LEU A 1 189 ? 12.282 -6.473 -9.204 1.00 96.88 189 LEU A O 1
ATOM 1492 N N . GLU A 1 190 ? 10.493 -7.764 -8.739 1.00 95.56 190 GLU A N 1
ATOM 1493 C CA . GLU A 1 190 ? 10.492 -7.585 -7.277 1.00 95.56 190 GLU A CA 1
ATOM 1494 C C . GLU A 1 190 ? 11.871 -7.901 -6.681 1.00 95.56 190 GLU A C 1
ATOM 1496 O O . GLU A 1 190 ? 12.385 -7.145 -5.862 1.00 95.56 190 GLU A O 1
ATOM 1501 N N . ASN A 1 191 ? 12.479 -9.011 -7.112 1.00 95.00 191 ASN A N 1
ATOM 1502 C CA . ASN A 1 191 ? 13.754 -9.511 -6.591 1.00 95.00 191 ASN A CA 1
ATOM 1503 C C . ASN A 1 191 ? 14.951 -9.120 -7.475 1.00 95.00 191 ASN A C 1
ATOM 1505 O O . ASN A 1 191 ? 16.026 -9.721 -7.372 1.00 95.00 191 ASN A O 1
ATOM 1509 N N . TYR A 1 192 ? 14.785 -8.154 -8.384 1.00 96.75 192 TYR A N 1
ATOM 1510 C CA . TYR A 1 192 ? 15.861 -7.777 -9.292 1.00 96.75 192 TYR A CA 1
ATOM 1511 C C . TYR A 1 192 ? 17.031 -7.153 -8.517 1.00 96.75 192 TYR A C 1
ATOM 1513 O O . TYR A 1 192 ? 16.838 -6.378 -7.587 1.00 96.75 192 TYR A O 1
ATOM 1521 N N . LYS A 1 193 ? 18.269 -7.461 -8.926 1.00 96.00 193 LYS A N 1
ATOM 1522 C CA . LYS A 1 193 ? 19.519 -7.170 -8.185 1.00 96.00 193 LYS A CA 1
ATOM 1523 C C . LYS A 1 193 ? 19.739 -5.710 -7.760 1.00 96.00 193 LYS A C 1
ATOM 1525 O O . LYS A 1 193 ? 20.584 -5.446 -6.909 1.00 96.00 193 LYS A O 1
ATOM 1530 N N . ILE A 1 194 ? 19.046 -4.763 -8.389 1.00 96.19 194 ILE A N 1
ATOM 1531 C CA . ILE A 1 194 ? 19.139 -3.339 -8.051 1.00 96.19 194 ILE A CA 1
ATOM 1532 C C . ILE A 1 194 ? 18.267 -2.963 -6.846 1.00 96.19 194 ILE A C 1
ATOM 1534 O O . ILE A 1 194 ? 18.447 -1.871 -6.325 1.00 96.19 194 ILE A O 1
ATOM 1538 N N . PHE A 1 195 ? 17.354 -3.834 -6.407 1.00 96.62 195 PHE A N 1
ATOM 1539 C CA . PHE A 1 195 ? 16.429 -3.611 -5.295 1.00 96.62 195 PHE A CA 1
ATOM 1540 C C . PHE A 1 195 ? 16.863 -4.437 -4.070 1.00 96.62 195 PHE A C 1
ATOM 1542 O O . PHE A 1 195 ? 16.359 -5.542 -3.862 1.00 96.62 195 PHE A O 1
ATOM 1549 N N . PRO A 1 196 ? 17.810 -3.951 -3.244 1.00 94.06 196 PRO A N 1
ATOM 1550 C CA . PRO A 1 196 ? 18.270 -4.656 -2.043 1.00 94.06 196 PRO A CA 1
ATOM 1551 C C . PRO A 1 196 ? 17.135 -5.014 -1.077 1.00 94.06 196 PRO A C 1
ATOM 1553 O O . PRO A 1 196 ? 17.171 -6.077 -0.463 1.00 94.06 196 PRO A O 1
ATOM 1556 N N . ASN A 1 197 ? 16.115 -4.159 -0.987 1.00 90.94 197 ASN A N 1
ATOM 1557 C CA . ASN A 1 197 ? 14.964 -4.344 -0.104 1.00 90.94 197 ASN A CA 1
ATOM 1558 C C . ASN A 1 197 ? 13.724 -4.843 -0.855 1.00 90.94 197 ASN A C 1
ATOM 1560 O O . ASN A 1 197 ? 12.611 -4.706 -0.349 1.00 90.94 197 ASN A O 1
ATOM 1564 N N . LYS A 1 198 ? 13.918 -5.415 -2.054 1.00 94.00 198 LYS A N 1
ATOM 1565 C CA . LYS A 1 198 ? 12.854 -5.694 -3.025 1.00 94.00 198 LYS A CA 1
ATOM 1566 C C . LYS A 1 198 ? 12.092 -4.423 -3.428 1.00 94.00 198 LYS A C 1
ATOM 1568 O O . LYS A 1 198 ? 12.430 -3.319 -3.005 1.00 94.00 198 LYS A O 1
ATOM 1573 N N . THR A 1 199 ? 11.090 -4.557 -4.290 1.00 94.44 199 THR A N 1
ATOM 1574 C CA . THR A 1 199 ? 10.227 -3.437 -4.689 1.00 94.44 199 THR A CA 1
ATOM 1575 C C . THR A 1 199 ? 8.822 -3.912 -5.025 1.00 94.44 199 THR A C 1
ATOM 1577 O O . THR A 1 199 ? 8.640 -5.038 -5.491 1.00 94.44 199 THR A O 1
ATOM 1580 N N . ASN A 1 200 ? 7.837 -3.031 -4.849 1.00 92.81 200 ASN A N 1
ATOM 1581 C CA . ASN A 1 200 ? 6.543 -3.188 -5.506 1.00 92.81 200 ASN A CA 1
ATOM 1582 C C . ASN A 1 200 ? 6.716 -2.894 -7.000 1.00 92.81 200 ASN A C 1
ATOM 1584 O O . ASN A 1 200 ? 7.582 -2.097 -7.369 1.00 92.81 200 ASN A O 1
ATOM 1588 N N . VAL A 1 201 ? 5.965 -3.595 -7.846 1.00 95.94 201 VAL A N 1
ATOM 1589 C CA . VAL A 1 201 ? 6.083 -3.503 -9.304 1.00 95.94 201 VAL A CA 1
ATOM 1590 C C . VAL A 1 201 ? 4.711 -3.223 -9.885 1.00 95.94 201 VAL A C 1
ATOM 1592 O O . VAL A 1 201 ? 3.803 -4.045 -9.753 1.00 95.94 201 VAL A O 1
ATOM 1595 N N . GLU A 1 202 ? 4.583 -2.092 -10.563 1.00 96.81 202 GLU A N 1
ATOM 1596 C CA . GLU A 1 202 ? 3.351 -1.659 -11.209 1.00 96.81 202 GLU A CA 1
ATOM 1597 C C . GLU A 1 202 ? 3.551 -1.607 -12.724 1.00 96.81 202 GLU A C 1
ATOM 1599 O O . GLU A 1 202 ? 4.477 -0.964 -13.221 1.00 96.81 202 GLU A O 1
ATOM 1604 N N . PHE A 1 203 ? 2.660 -2.258 -13.470 1.00 97.00 203 PHE A N 1
ATOM 1605 C CA . PHE A 1 203 ? 2.551 -2.068 -14.914 1.00 97.00 203 PHE A CA 1
ATOM 1606 C C . PHE A 1 203 ? 1.433 -1.073 -15.182 1.00 97.00 203 PHE A C 1
ATOM 1608 O O . PHE A 1 203 ? 0.355 -1.196 -14.613 1.00 97.00 203 PHE A O 1
ATOM 1615 N N . VAL A 1 204 ? 1.691 -0.080 -16.027 1.00 97.19 204 VAL A N 1
ATOM 1616 C CA . VAL A 1 204 ? 0.753 1.022 -16.250 1.00 97.19 204 VAL A CA 1
ATOM 1617 C C . VAL A 1 204 ? 0.532 1.225 -17.739 1.00 97.19 204 VAL A C 1
ATOM 1619 O O . VAL A 1 204 ? 1.474 1.421 -18.505 1.00 97.19 204 VAL A O 1
ATOM 1622 N N . GLN A 1 205 ? -0.731 1.227 -18.149 1.00 96.31 205 GLN A N 1
ATOM 1623 C CA . GLN A 1 205 ? -1.164 1.633 -19.479 1.00 96.31 205 GLN A CA 1
ATOM 1624 C C . GLN A 1 205 ? -1.805 3.019 -19.394 1.00 96.31 205 GLN A C 1
ATOM 1626 O O . GLN A 1 205 ? -2.816 3.211 -18.717 1.00 96.31 205 GLN A O 1
ATOM 1631 N N . ILE A 1 206 ? -1.232 3.992 -20.098 1.00 94.56 206 ILE A N 1
ATOM 1632 C CA . ILE A 1 206 ? -1.784 5.349 -20.162 1.00 94.56 206 ILE A CA 1
ATOM 1633 C C . ILE A 1 206 ? -3.004 5.330 -21.090 1.00 94.56 206 ILE A C 1
ATOM 1635 O O . ILE A 1 206 ? -2.897 4.901 -22.239 1.00 94.56 206 ILE A O 1
ATOM 1639 N N . LYS A 1 207 ? -4.168 5.777 -20.602 1.00 93.25 207 LYS A N 1
ATOM 1640 C CA . LYS A 1 207 ? -5.379 5.944 -21.428 1.00 93.25 207 LYS A CA 1
ATOM 1641 C C . LYS A 1 207 ? -5.493 7.370 -21.953 1.00 93.25 207 LYS A C 1
ATOM 1643 O O . LYS A 1 207 ? -5.818 7.564 -23.119 1.00 93.25 207 LYS A O 1
ATOM 1648 N N . ASN A 1 208 ? -5.229 8.351 -21.093 1.00 93.19 208 ASN A N 1
ATOM 1649 C CA . ASN A 1 208 ? -5.143 9.778 -21.412 1.00 93.19 208 ASN A CA 1
ATOM 1650 C C . ASN A 1 208 ? -4.465 10.530 -20.246 1.00 93.19 208 ASN A C 1
ATOM 1652 O O . ASN A 1 208 ? -4.094 9.920 -19.244 1.00 93.19 208 ASN A O 1
ATOM 1656 N N . ASP A 1 209 ? -4.360 11.857 -20.342 1.00 93.81 209 ASP A N 1
ATOM 1657 C CA . ASP A 1 209 ? -3.702 12.723 -19.344 1.00 93.81 209 ASP A CA 1
ATOM 1658 C C . ASP A 1 209 ? -4.333 12.692 -17.935 1.00 93.81 209 ASP A C 1
ATOM 1660 O O . ASP A 1 209 ? -3.801 13.291 -16.999 1.00 93.81 209 ASP A O 1
ATOM 1664 N N . ARG A 1 210 ? -5.493 12.044 -17.767 1.00 95.56 210 ARG A N 1
ATOM 1665 C CA . ARG A 1 210 ? -6.239 11.956 -16.501 1.00 95.56 210 ARG A CA 1
ATOM 1666 C C . ARG A 1 210 ? -6.649 10.534 -16.127 1.00 95.56 210 ARG A C 1
ATOM 1668 O O . ARG A 1 210 ? -7.342 10.357 -15.127 1.00 95.56 210 ARG A O 1
ATOM 1675 N N . GLU A 1 211 ? -6.244 9.536 -16.903 1.00 94.56 211 GLU A N 1
ATOM 1676 C CA . GLU A 1 211 ? -6.689 8.160 -16.722 1.00 94.56 211 GLU A CA 1
ATOM 1677 C C . GLU A 1 211 ? -5.562 7.178 -17.036 1.00 94.56 211 GLU A C 1
ATOM 1679 O O . GLU A 1 211 ? -4.977 7.167 -18.124 1.00 94.56 211 GLU A O 1
ATOM 1684 N N . LEU A 1 212 ? -5.288 6.325 -16.055 1.00 94.81 212 LEU A N 1
ATOM 1685 C CA . LEU A 1 212 ? -4.330 5.235 -16.131 1.00 94.81 212 LEU A CA 1
ATOM 1686 C C . LEU A 1 212 ? -5.079 3.928 -15.883 1.00 94.81 212 LEU A C 1
ATOM 1688 O O . LEU A 1 212 ? -5.981 3.878 -15.048 1.00 94.81 212 LEU A O 1
ATOM 1692 N N . ASN A 1 213 ? -4.677 2.875 -16.584 1.00 92.81 213 ASN A N 1
ATOM 1693 C CA . ASN A 1 213 ? -5.085 1.509 -16.291 1.00 92.81 213 ASN A CA 1
ATOM 1694 C C . ASN A 1 213 ? -3.880 0.766 -15.709 1.00 92.81 213 ASN A C 1
ATOM 1696 O O . ASN A 1 213 ? -2.784 0.865 -16.268 1.00 92.81 213 ASN A O 1
ATOM 1700 N N . MET A 1 214 ? -4.070 0.075 -14.589 1.00 89.69 214 MET A N 1
ATOM 1701 C CA . MET A 1 214 ? -3.009 -0.599 -13.837 1.00 89.69 214 MET A CA 1
ATOM 1702 C C . MET A 1 214 ? -3.499 -1.901 -13.210 1.00 89.69 214 MET A C 1
ATOM 1704 O O . MET A 1 214 ? -4.703 -1.957 -12.873 1.00 89.69 214 MET A O 1
#

Organism: NCBI:txid412755

Secondary structure (DSSP, 8-state):
------EEEEETTEEEEEEE-SSS-----HHHHHHHH-TTTSS--SEEEEEE--SSSSEEEEEEETTS-EES--HHHHHHHHHHHHHTTS---SEEEEEETTEEEEEEEEEETTEEEEEEE---PPB--GGGTT---SS-S--SSEEEEETTEEEEEEEEESSSEEEEEEPPTT--GGG--HHHHHHHHHT-TT-TT--EEEEEEEEETTEEE-

Sequence (214 aa):
MKKIKFSKFNGQGNDFIIINATTGMFDLSKIQIIKMCNKNYGIGADGLILVRTSEVSDLKMEYYNYDGSIAEMCGNGIRCMARFAYENNLIKSKNISIETLAGIKKISIDTKDNKVENIKVDMGTPELRPENIPVNIKNKTEIFNHKISIDSKEFFINCVSIGNPHCVIFLQEGEDINTVPLSKWGFKLENYKIFPNKTNVEFVQIKNDRELNM

pLDDT: mean 94.03, std 4.78, range [59.28, 98.25]

Radius of gyration: 19.08 Å; chains: 1; bounding box: 52×38×56 Å

Foldseek 3Di:
DDDFDWDWDWFPNAIETEGEPQDDDDDDDLVRFLQQCDPPRHVHGQWYWYWYPDPVWLIETFIAGNSRDTDQDDPRVVFRVVQVCCVVVSDPDQWTWYQTNLGIKIKGFDDDPNHTDDMDICLDDKQFQCVVLQFQDPPDRGQFQHWDADPNDIFRWGWIDSSHIETETEDDPPDDPVPPPCVVVVVCQQPPPRRPPGHGYHYWYDPDPPDIDD